Protein AF-A0A6P9EGM8-F1 (afdb_monomer_lite)

pLDDT: mean 86.38, std 10.15, range [41.16, 97.44]

Foldseek 3Di:
DDDQDDFPPDRPQLQQKDDEQAEIEGEPDGDPRRVVVCCVVPVVGHYYHYFDALNDRRVSVQWDDYNVDIDGDPSGDPPPPDPPPQQDAAPVRHRWDKDADCDPVRHRFIKTDHPQDVPPPPRGVDMDGPVVVVVVVVVVVVVVVVVVVVVVVVVVVVVVVVVVV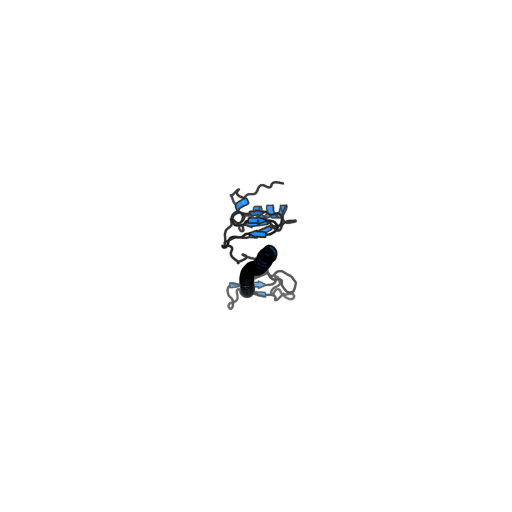VVVVVVVVVVVVVVVVVVVVVVVVVVVVVVVVVVVVVVVCVVVVVVD

InterPro domains:
  IPR002769 Translation initiation factor IF6 [PF01912] (4-79)
  IPR002769 Translation initiation factor IF6 [PTHR10784] (1-169)
  IPR002769 Translation initiation factor IF6 [SM00654] (3-169)
  IPR010666 Zinc finger, GRF-type [PF06839] (88-131)
  IPR010666 Zinc finger, GRF-type [PS51999] (90-133)

Sequence (212 aa):
MATRLQFENSCDMGVFSKLTNAYCLVAIGGFENFYSAFETELADTIPVVKTSIGSTRIIGRFCAGNKNGLLLPHTTIDQVDAFQMEAPTCWYGLKAILKTSQTNNNPRRKFYACSKYKMGESSCQFFIWIDILQLIEEKFITRENAVRHREDDLLLREYEVLRKEDKLIQRENDLNIQEEEVRRRVVENRCGRILLCLYWICSIVIVFGLFG

Secondary structure (DSSP, 8-state):
------BTTB--HHHHEEE-SS-EEEETT--HHHHHHHHHHHTTTS-EEEE-BTTBS-HHHH-EEETTEEE--TT--S--TT---PPPB-TTSPBPEEEEEEETTEEEEEEEE-TTTT-GGG----EEEHHHHHHHHHHHHHHHHHHHHHHHHHHHHHHHHHHHHHHHHHHHHHHHHHHHHHHHHHHHHHHHHHHHHHHHHHHHHHHHHH--

Structure (mmCIF, N/CA/C/O backbone):
data_AF-A0A6P9EGM8-F1
#
_entry.id   AF-A0A6P9EGM8-F1
#
loop_
_atom_site.group_PDB
_atom_site.id
_atom_site.type_symbol
_atom_site.label_atom_id
_atom_site.label_alt_id
_atom_site.label_comp_id
_atom_site.label_asym_id
_atom_site.label_entity_id
_atom_site.label_seq_id
_atom_site.pdbx_PDB_ins_code
_atom_site.Cartn_x
_atom_site.Cartn_y
_atom_site.Cartn_z
_atom_site.occupancy
_atom_site.B_iso_or_equiv
_atom_site.auth_seq_id
_atom_site.auth_comp_id
_atom_site.auth_asym_id
_atom_site.auth_atom_id
_atom_site.pdbx_PDB_model_num
ATOM 1 N N . MET A 1 1 ? -13.901 26.708 3.598 1.00 78.62 1 MET A N 1
ATOM 2 C CA . MET A 1 1 ? -13.824 27.259 4.969 1.00 78.62 1 MET A CA 1
ATOM 3 C C . MET A 1 1 ? -12.494 26.816 5.574 1.00 78.62 1 MET A C 1
ATOM 5 O O . MET A 1 1 ? -11.992 25.784 5.150 1.00 78.62 1 MET A O 1
ATOM 9 N N . ALA A 1 2 ? -11.882 27.589 6.473 1.00 83.69 2 ALA A N 1
ATOM 10 C CA . ALA A 1 2 ? -10.658 27.181 7.167 1.00 83.69 2 ALA A CA 1
ATOM 11 C C . ALA A 1 2 ? -10.969 26.976 8.655 1.00 83.69 2 ALA A C 1
ATOM 13 O O . ALA A 1 2 ? -11.238 27.945 9.365 1.00 83.69 2 ALA A O 1
ATOM 14 N N . THR A 1 3 ? -10.947 25.722 9.105 1.00 87.31 3 THR A N 1
ATOM 15 C CA . THR A 1 3 ? -11.275 25.336 10.484 1.00 87.31 3 THR A CA 1
ATOM 16 C C . THR A 1 3 ? -9.997 25.232 11.308 1.00 87.31 3 THR A C 1
ATOM 18 O O . THR A 1 3 ? -9.025 24.602 10.891 1.00 87.31 3 THR A O 1
ATOM 21 N N . ARG A 1 4 ? -9.968 25.881 12.477 1.00 89.44 4 ARG A N 1
ATOM 22 C CA . ARG A 1 4 ? -8.832 25.801 13.405 1.00 89.44 4 ARG A CA 1
ATOM 23 C C . ARG A 1 4 ? -9.002 24.591 14.307 1.00 89.44 4 ARG A C 1
ATOM 25 O O . ARG A 1 4 ? -10.054 24.435 14.916 1.00 89.44 4 ARG A O 1
ATOM 32 N N . LEU A 1 5 ? -7.958 23.776 14.408 1.00 88.81 5 LEU A N 1
ATOM 33 C CA . LEU A 1 5 ? -7.952 22.557 15.207 1.00 88.81 5 LEU A CA 1
ATOM 34 C C . LEU A 1 5 ? -6.662 22.465 16.021 1.00 88.81 5 LEU A C 1
ATOM 36 O O . LEU A 1 5 ? -5.626 22.982 15.601 1.00 88.81 5 LEU A O 1
ATOM 40 N N . GLN A 1 6 ? -6.731 21.768 17.157 1.00 89.06 6 GLN A N 1
ATOM 41 C CA . GLN A 1 6 ? -5.586 21.464 18.020 1.00 89.06 6 GLN A CA 1
ATOM 42 C C . GLN A 1 6 ? -5.521 19.955 18.302 1.00 89.06 6 GLN A C 1
ATOM 44 O O . GLN A 1 6 ? -6.550 19.328 18.558 1.00 89.06 6 GLN A O 1
ATOM 49 N N . PHE A 1 7 ? -4.331 19.356 18.174 1.00 88.25 7 PHE A N 1
ATOM 50 C CA . PHE A 1 7 ? -4.116 17.932 18.423 1.00 88.25 7 PHE A CA 1
ATOM 51 C C . PHE A 1 7 ? -3.422 17.836 19.764 1.00 88.25 7 PHE A C 1
ATOM 53 O O . PHE A 1 7 ? -2.270 18.249 19.898 1.00 88.25 7 PHE A O 1
ATOM 60 N N . GLU A 1 8 ? -4.152 17.354 20.765 1.00 87.25 8 GLU A N 1
ATOM 61 C CA . GLU A 1 8 ? -3.754 17.476 22.165 1.00 87.25 8 GLU A CA 1
ATOM 62 C C . GLU A 1 8 ? -3.454 18.943 22.516 1.00 87.25 8 GLU A C 1
ATOM 64 O O . GLU A 1 8 ? -4.375 19.751 22.595 1.00 87.25 8 GLU A O 1
ATOM 69 N N . ASN A 1 9 ? -2.176 19.298 22.676 1.00 87.75 9 ASN A N 1
ATOM 70 C CA . ASN A 1 9 ? -1.725 20.663 22.931 1.00 87.75 9 ASN A CA 1
ATOM 71 C C . ASN A 1 9 ? -0.852 21.235 21.793 1.00 87.75 9 ASN A C 1
ATOM 73 O O . ASN A 1 9 ? -0.206 22.265 21.963 1.00 87.75 9 ASN A O 1
ATOM 77 N N . SER A 1 10 ? -0.812 20.583 20.627 1.00 88.81 10 SER A N 1
ATOM 78 C CA . SER A 1 10 ? -0.012 21.008 19.474 1.00 88.81 10 SER A CA 1
ATOM 79 C C . SER A 1 10 ? -0.865 21.646 18.377 1.00 88.81 10 SER A C 1
ATOM 81 O O . SER A 1 10 ? -1.956 21.174 18.049 1.00 88.81 10 SER A O 1
ATOM 83 N N . CYS A 1 11 ? -0.326 22.711 17.780 1.00 90.56 11 CYS A N 1
ATOM 84 C CA . CYS A 1 11 ? -0.907 23.405 16.630 1.00 90.56 11 CYS A CA 1
ATOM 85 C C . CYS A 1 11 ? -0.423 22.837 15.279 1.00 90.56 11 CYS A C 1
ATOM 87 O O . CYS A 1 11 ? -0.917 23.248 14.229 1.00 90.56 11 CYS A O 1
ATOM 89 N N . ASP A 1 12 ? 0.524 21.893 15.279 1.00 92.31 12 ASP A N 1
ATOM 90 C CA . ASP A 1 12 ? 1.185 21.392 14.068 1.00 92.31 12 ASP A CA 1
ATOM 91 C C . ASP A 1 12 ? 0.386 20.273 13.384 1.00 92.31 12 ASP A C 1
ATOM 93 O O . ASP A 1 12 ? 0.796 19.114 13.309 1.00 92.31 12 ASP A O 1
ATOM 97 N N . MET A 1 13 ? -0.779 20.617 12.838 1.00 91.56 13 MET A N 1
ATOM 98 C CA . MET A 1 13 ? -1.718 19.619 12.313 1.00 91.56 13 MET A CA 1
ATOM 99 C C . MET A 1 13 ? -1.230 18.786 11.141 1.00 91.56 13 MET A C 1
ATOM 101 O O . MET A 1 13 ? -1.599 17.614 11.022 1.00 91.56 13 MET A O 1
ATOM 105 N N . GLY A 1 14 ? -0.360 19.355 10.310 1.00 91.38 14 GLY A N 1
ATOM 106 C CA . GLY A 1 14 ? 0.260 18.629 9.203 1.00 91.38 14 GLY A CA 1
ATOM 107 C C . GLY A 1 14 ? 1.178 17.490 9.656 1.00 91.38 14 GLY A C 1
ATOM 108 O O . GLY A 1 14 ? 1.586 16.676 8.834 1.00 91.38 14 GLY A O 1
ATOM 109 N N . VAL A 1 15 ? 1.511 17.410 10.949 1.00 92.88 15 VAL A N 1
ATOM 110 C CA . VAL A 1 15 ? 2.292 16.305 11.516 1.00 92.88 15 VAL A CA 1
ATOM 111 C C . VAL A 1 15 ? 1.403 15.098 11.813 1.00 92.88 15 VAL A C 1
ATOM 113 O O . VAL A 1 15 ? 1.812 13.964 11.574 1.00 92.88 15 VAL A O 1
ATOM 116 N N . PHE A 1 16 ? 0.182 15.334 12.291 1.00 93.19 16 PHE A N 1
ATOM 117 C CA . PHE A 1 16 ? -0.728 14.296 12.792 1.00 93.19 16 PHE A CA 1
ATOM 118 C C . PHE A 1 16 ? -1.818 13.901 11.794 1.00 93.19 16 PHE A C 1
ATOM 120 O O . PHE A 1 16 ? -2.561 12.953 12.033 1.00 93.19 16 PHE A O 1
ATOM 127 N N . SER A 1 17 ? -1.934 14.617 10.677 1.00 92.94 17 SER A N 1
ATOM 128 C CA . SER A 1 17 ? -2.943 14.349 9.656 1.00 92.94 17 SER A CA 1
ATOM 129 C C . SER A 1 17 ? -2.381 14.518 8.247 1.00 92.94 17 SER A C 1
ATOM 131 O O . SER A 1 17 ? -1.443 15.285 8.017 1.00 92.94 17 SER A O 1
ATOM 133 N N . LYS A 1 18 ? -2.960 13.788 7.292 1.00 94.12 18 LYS A N 1
ATOM 134 C CA . LYS A 1 18 ? -2.681 13.919 5.861 1.00 94.12 18 LYS A CA 1
ATOM 135 C C . LYS A 1 18 ? -3.997 14.030 5.112 1.00 94.12 18 LYS A C 1
ATOM 137 O O . LYS A 1 18 ? -4.778 13.087 5.103 1.00 94.12 18 LYS A O 1
ATOM 142 N N . LEU A 1 19 ? -4.239 15.165 4.471 1.00 93.88 19 LEU A N 1
ATOM 143 C CA . LEU A 1 19 ? -5.430 15.379 3.656 1.00 93.88 19 LEU A CA 1
ATOM 144 C C . LEU A 1 19 ? -5.062 15.319 2.172 1.00 93.88 19 LEU A C 1
ATOM 146 O O . LEU A 1 19 ? -4.116 15.977 1.738 1.00 93.88 19 LEU A O 1
ATOM 150 N N . THR 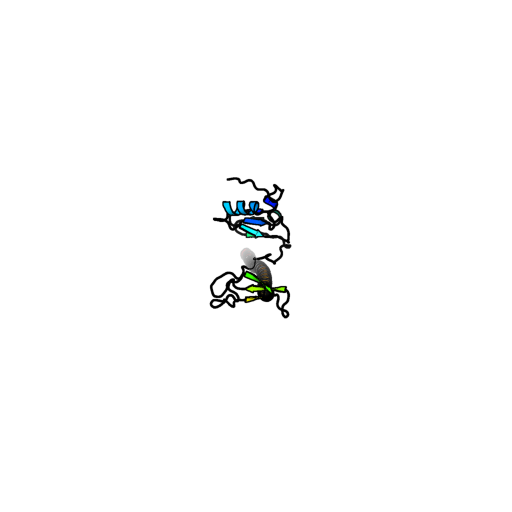A 1 20 ? -5.817 14.543 1.399 1.00 93.81 20 THR A N 1
ATOM 151 C CA . THR A 1 20 ? -5.743 14.506 -0.067 1.00 93.81 20 THR A CA 1
ATOM 152 C C . THR A 1 20 ? -7.142 14.682 -0.655 1.00 93.81 20 THR A C 1
ATOM 154 O O . THR A 1 20 ? -8.128 14.683 0.074 1.00 93.81 20 THR A O 1
ATOM 157 N N . ASN A 1 21 ? -7.250 14.787 -1.981 1.00 92.50 21 ASN A N 1
ATOM 158 C CA . ASN A 1 21 ? -8.549 14.933 -2.647 1.00 92.50 21 ASN A CA 1
ATOM 159 C C . ASN A 1 21 ? -9.422 13.663 -2.594 1.00 92.50 21 ASN A C 1
ATOM 161 O O . ASN A 1 21 ? -10.578 13.737 -2.992 1.00 92.50 21 ASN A O 1
ATOM 165 N N . ALA A 1 22 ? -8.872 12.509 -2.193 1.00 91.44 22 ALA A N 1
ATOM 166 C CA . ALA A 1 22 ? -9.583 11.224 -2.215 1.00 91.44 22 ALA A CA 1
ATOM 167 C C . ALA A 1 22 ? -9.618 10.500 -0.865 1.00 91.44 22 ALA A C 1
ATOM 169 O O . ALA A 1 22 ? -10.477 9.654 -0.667 1.00 91.44 22 ALA A O 1
ATOM 170 N N . TYR A 1 23 ? -8.700 10.795 0.055 1.00 92.44 23 TYR A N 1
ATOM 171 C CA . TYR A 1 23 ? -8.675 10.207 1.396 1.00 92.44 23 TYR A CA 1
ATOM 172 C C . TYR A 1 23 ? -8.022 11.159 2.400 1.00 92.44 23 TYR A C 1
ATOM 174 O O . TYR A 1 23 ? -7.166 11.981 2.047 1.00 92.44 23 TYR A O 1
ATOM 182 N N . CYS A 1 24 ? -8.397 11.012 3.667 1.00 92.81 24 CYS A N 1
ATOM 183 C CA . CYS A 1 24 ? -7.782 11.691 4.795 1.00 92.81 24 CYS A CA 1
ATOM 184 C C . CYS A 1 24 ? -7.231 10.655 5.777 1.00 92.81 24 CYS A C 1
ATOM 186 O O . CYS A 1 24 ? -7.933 9.722 6.153 1.00 92.81 24 CYS A O 1
ATOM 188 N N . LEU A 1 25 ? -5.979 10.815 6.199 1.00 92.25 25 LEU A N 1
ATOM 189 C CA . LEU A 1 25 ? -5.360 10.007 7.244 1.00 92.25 25 LEU A CA 1
ATOM 190 C C . LEU A 1 25 ? -5.247 10.834 8.514 1.00 92.25 25 LEU A C 1
ATOM 192 O O . LEU A 1 25 ? -4.805 11.986 8.471 1.00 92.25 25 LEU A O 1
ATOM 196 N N . VAL A 1 26 ? -5.590 10.228 9.642 1.00 92.06 26 VAL A N 1
ATOM 197 C CA . VAL A 1 26 ? -5.581 10.878 10.951 1.00 92.06 26 VAL A CA 1
ATOM 198 C C . VAL A 1 26 ? -4.879 9.978 11.963 1.00 92.06 26 VAL A C 1
ATOM 200 O O . VAL A 1 26 ? -5.124 8.773 12.004 1.00 92.06 26 VAL A O 1
ATOM 203 N N . ALA A 1 27 ? -3.988 10.550 12.774 1.00 91.00 27 ALA A N 1
ATOM 204 C CA . ALA A 1 27 ? -3.254 9.803 13.786 1.00 91.00 27 ALA A CA 1
ATOM 205 C C . ALA A 1 27 ? -4.197 9.175 14.822 1.00 91.00 27 ALA A C 1
ATOM 207 O O . ALA A 1 27 ? -5.171 9.796 15.258 1.00 91.00 27 ALA A O 1
ATOM 208 N N . ILE A 1 28 ? -3.880 7.958 15.262 1.00 86.69 28 ILE A N 1
ATOM 209 C CA . ILE A 1 28 ? -4.547 7.313 16.401 1.00 86.69 28 ILE A CA 1
ATOM 210 C C . ILE A 1 28 ? -4.105 7.981 17.716 1.00 86.69 28 ILE A C 1
ATOM 212 O O . ILE A 1 28 ? -2.942 8.352 17.884 1.00 86.69 28 ILE A O 1
ATOM 216 N N . GLY A 1 29 ? -5.038 8.110 18.665 1.00 80.50 29 GLY A N 1
ATOM 217 C CA . GLY A 1 29 ? -4.770 8.597 20.023 1.00 80.50 29 GLY A CA 1
ATOM 218 C C . GLY A 1 29 ? -5.026 10.089 20.246 1.00 80.50 29 GLY A C 1
ATOM 219 O O . GLY A 1 29 ? -4.562 10.624 21.246 1.00 80.50 29 GLY A O 1
ATOM 220 N N . GLY A 1 30 ? -5.735 10.763 19.337 1.00 79.25 30 GLY A N 1
ATOM 221 C CA . GLY A 1 30 ? -6.227 12.125 19.557 1.00 79.25 30 GLY A CA 1
ATOM 222 C C . GLY A 1 30 ? -7.483 12.169 20.433 1.00 79.25 30 GLY A C 1
ATOM 223 O O . GLY A 1 30 ? -8.149 11.157 20.648 1.00 79.25 30 GLY A O 1
ATOM 224 N N . PHE A 1 31 ? -7.837 13.364 20.911 1.00 80.25 31 PHE A N 1
ATOM 225 C CA . PHE A 1 31 ? -9.131 13.602 21.558 1.00 80.25 31 PHE A CA 1
ATOM 226 C C . PHE A 1 31 ? -10.284 13.545 20.546 1.00 80.25 31 PHE A C 1
ATOM 228 O O . PHE A 1 31 ? -10.104 13.829 19.365 1.00 80.25 31 PHE A O 1
ATOM 235 N N . GLU A 1 32 ? -11.495 13.244 21.013 1.00 83.56 32 GLU A N 1
ATOM 236 C CA . GLU A 1 32 ? -12.679 13.100 20.152 1.00 83.56 32 GLU A CA 1
ATOM 237 C C . GLU A 1 32 ? -13.014 14.379 19.369 1.00 83.56 32 GLU A C 1
ATOM 239 O O . GLU A 1 32 ? -13.354 14.308 18.191 1.00 83.56 32 GLU A O 1
ATOM 244 N N . ASN A 1 33 ? -12.771 15.550 19.971 1.00 84.88 33 ASN A N 1
ATOM 245 C CA . ASN A 1 33 ? -12.911 16.863 19.328 1.00 84.88 33 ASN A CA 1
ATOM 246 C C . ASN A 1 33 ? -12.064 17.021 18.057 1.00 84.88 33 ASN A C 1
ATOM 248 O O . ASN A 1 33 ? -12.402 17.803 17.173 1.00 84.88 33 ASN A O 1
ATOM 252 N N . PHE A 1 34 ? -10.931 16.321 17.985 1.00 87.50 34 PHE A N 1
ATOM 253 C CA . PHE A 1 34 ? -10.083 16.343 16.805 1.00 87.50 34 PHE A CA 1
ATOM 254 C C . PHE A 1 34 ? -10.740 15.557 15.673 1.00 87.50 34 PHE A C 1
ATOM 256 O O . PHE A 1 34 ? -10.887 16.087 14.578 1.00 87.50 34 PHE A O 1
ATOM 263 N N . TYR A 1 35 ? -11.193 14.331 15.945 1.00 88.56 35 TYR A N 1
ATOM 264 C CA . TYR A 1 35 ? -11.839 13.482 14.942 1.00 88.56 35 TYR A CA 1
ATOM 265 C C . TYR A 1 35 ? -13.167 14.060 14.455 1.00 88.56 35 TYR A C 1
ATOM 267 O O . TYR A 1 35 ? -13.409 14.064 13.249 1.00 88.56 35 TYR A O 1
ATOM 275 N N . SER A 1 36 ? -13.983 14.602 15.361 1.00 88.19 36 SER A N 1
ATOM 276 C CA . SER A 1 36 ? -15.296 15.151 15.017 1.00 88.19 36 SER A CA 1
ATOM 277 C C . SER A 1 36 ? -15.207 16.290 14.006 1.00 88.19 36 SER A C 1
ATOM 279 O O . SER A 1 36 ? -16.068 16.398 13.139 1.00 88.19 36 SER A O 1
ATOM 281 N N . ALA A 1 37 ? -14.149 17.100 14.040 1.00 89.69 37 ALA A N 1
ATOM 282 C CA . ALA A 1 37 ? -13.955 18.166 13.067 1.00 89.69 37 ALA A CA 1
ATOM 283 C C . ALA A 1 37 ? -13.635 17.659 11.652 1.00 89.69 37 ALA A C 1
ATOM 285 O O . ALA A 1 37 ? -14.112 18.242 10.681 1.00 89.69 37 ALA A O 1
ATOM 286 N N . PHE A 1 38 ? -12.857 16.577 11.518 1.00 90.00 38 PHE A N 1
ATOM 287 C CA . PHE A 1 38 ? -12.631 15.951 10.209 1.00 90.00 38 PHE A CA 1
ATOM 288 C C . PHE A 1 38 ? -13.887 15.234 9.733 1.00 90.00 38 PHE A C 1
ATOM 290 O O . PHE A 1 38 ? -14.255 15.368 8.575 1.00 90.00 38 PHE A O 1
ATOM 297 N N . GLU A 1 39 ? -14.564 14.504 10.616 1.00 88.12 39 GLU A N 1
ATOM 298 C CA . GLU A 1 39 ? -15.780 13.774 10.260 1.00 88.12 39 GLU A CA 1
ATOM 299 C C . GLU A 1 39 ? -16.910 14.736 9.851 1.00 88.12 39 GLU A C 1
ATOM 301 O O . GLU A 1 39 ? -17.566 14.499 8.847 1.00 88.12 39 GLU A O 1
ATOM 306 N N . THR A 1 40 ? -17.074 15.874 10.530 1.00 89.69 40 THR A N 1
ATOM 307 C CA . THR A 1 40 ? -18.116 16.866 10.191 1.00 89.69 40 THR A CA 1
ATOM 308 C C . THR A 1 40 ? -17.911 17.490 8.808 1.00 89.69 40 THR A C 1
ATOM 310 O O . THR A 1 40 ? -18.878 17.723 8.094 1.00 89.69 40 THR A O 1
ATOM 313 N N . GLU A 1 41 ? -16.665 17.773 8.421 1.00 88.19 41 GLU A N 1
ATOM 314 C CA . GLU A 1 41 ? -16.370 18.469 7.158 1.00 88.19 41 GLU A CA 1
ATOM 315 C C . GLU A 1 41 ? -16.129 17.511 5.982 1.00 88.19 41 GLU A C 1
ATOM 317 O O . GLU A 1 41 ? -16.346 17.881 4.829 1.00 88.19 41 GLU A O 1
ATOM 322 N N . LEU A 1 42 ? -15.627 16.300 6.246 1.00 88.38 42 LEU A N 1
ATOM 323 C CA . LEU A 1 42 ? -15.111 15.404 5.207 1.00 88.38 42 LEU A CA 1
ATOM 324 C C . LEU A 1 42 ? -15.886 14.095 5.072 1.00 88.38 42 LEU A C 1
ATOM 326 O O . LEU A 1 42 ? -15.814 13.514 3.991 1.00 88.38 42 LEU A O 1
ATOM 330 N N . ALA A 1 43 ? -16.615 13.622 6.093 1.00 81.62 43 ALA A N 1
ATOM 331 C CA . ALA A 1 43 ? -17.154 12.253 6.094 1.00 81.62 43 ALA A CA 1
ATOM 332 C C . ALA A 1 43 ? -18.081 11.942 4.909 1.00 81.62 43 ALA A C 1
ATOM 334 O O . ALA A 1 43 ? -18.099 10.803 4.446 1.00 81.62 43 ALA A O 1
ATOM 335 N N . ASP A 1 44 ? -18.794 12.939 4.382 1.00 84.38 44 ASP A N 1
ATOM 336 C CA . ASP A 1 44 ? -19.721 12.749 3.262 1.00 84.38 44 ASP A CA 1
ATOM 337 C C . ASP A 1 44 ? -19.011 12.511 1.917 1.00 84.38 44 ASP A C 1
ATOM 339 O O . ASP A 1 44 ? -19.582 11.900 1.016 1.00 84.38 44 ASP A O 1
ATOM 343 N N . THR A 1 45 ? -17.777 13.008 1.745 1.00 88.69 45 THR A N 1
ATOM 344 C CA . THR A 1 45 ? -17.073 13.002 0.443 1.00 88.69 45 THR A CA 1
ATOM 345 C C . THR A 1 45 ? -15.737 12.261 0.472 1.00 88.69 45 THR A C 1
ATOM 347 O O . THR A 1 45 ? -15.367 11.621 -0.511 1.00 88.69 45 THR A O 1
ATOM 350 N N . ILE A 1 46 ? -14.984 12.361 1.568 1.00 90.38 46 ILE A N 1
ATOM 351 C CA . ILE A 1 46 ? -13.614 11.860 1.685 1.00 90.38 46 ILE A CA 1
ATOM 352 C C . ILE A 1 46 ? -13.524 10.928 2.904 1.00 90.38 46 ILE A C 1
ATOM 354 O O . ILE A 1 46 ? -13.744 11.376 4.030 1.00 90.38 46 ILE A O 1
ATOM 358 N N . PRO A 1 47 ? -13.143 9.648 2.731 1.00 89.88 47 PRO A N 1
ATOM 359 C CA . PRO A 1 47 ? -12.978 8.725 3.846 1.00 89.88 47 PRO A CA 1
ATOM 360 C C . PRO A 1 47 ? -11.867 9.193 4.792 1.00 89.88 47 PRO A C 1
ATOM 362 O O . PRO A 1 47 ? -10.739 9.473 4.369 1.00 89.88 47 PRO A O 1
ATOM 365 N N . VAL A 1 48 ? -12.190 9.239 6.086 1.00 88.62 48 VAL A N 1
ATOM 366 C CA . VAL A 1 48 ? -11.267 9.586 7.173 1.00 88.62 48 VAL A CA 1
ATOM 367 C C . VAL A 1 48 ? -10.785 8.299 7.844 1.00 88.62 48 VAL A C 1
ATOM 369 O O . VAL A 1 48 ? -11.545 7.618 8.529 1.00 88.62 48 VAL A O 1
ATOM 372 N N . VAL A 1 49 ? -9.513 7.953 7.651 1.00 88.38 49 VAL A N 1
ATOM 373 C CA . VAL A 1 49 ? -8.897 6.720 8.159 1.00 88.38 49 VAL A CA 1
ATOM 374 C C . VAL A 1 49 ? -8.027 7.034 9.371 1.00 88.38 49 VAL A C 1
ATOM 376 O O . VAL A 1 49 ? -7.068 7.804 9.286 1.00 88.38 49 VAL A O 1
ATOM 379 N N . LYS A 1 50 ? -8.341 6.405 10.505 1.00 89.25 50 LYS A N 1
ATOM 380 C CA . LYS A 1 50 ? -7.565 6.511 11.747 1.00 89.25 50 LYS A CA 1
ATOM 381 C C . LYS A 1 50 ? -6.455 5.463 11.708 1.00 89.25 50 LYS A C 1
ATOM 383 O O . LYS A 1 50 ? -6.748 4.274 11.678 1.00 89.25 50 LYS A O 1
ATOM 388 N N . THR A 1 51 ? -5.193 5.885 11.659 1.00 86.69 51 THR A N 1
ATOM 389 C CA . THR A 1 51 ? -4.056 4.963 11.499 1.00 86.69 51 THR A CA 1
ATOM 390 C C . THR A 1 51 ? -2.800 5.430 12.242 1.00 86.69 51 THR A C 1
ATOM 392 O O . THR A 1 51 ? -2.671 6.598 12.620 1.00 86.69 51 THR A O 1
ATOM 395 N N . SER A 1 52 ? -1.873 4.502 12.473 1.00 87.44 52 SER A N 1
ATOM 396 C CA . SER A 1 52 ? -0.518 4.772 12.952 1.00 87.44 52 SER A CA 1
ATOM 397 C C . SER A 1 52 ? 0.477 4.205 11.937 1.00 87.44 52 SER A C 1
ATOM 399 O O . SER A 1 52 ? 0.226 3.170 11.327 1.00 87.44 52 SER A O 1
ATOM 401 N N . ILE A 1 53 ? 1.597 4.895 11.716 1.00 88.31 53 ILE A N 1
ATOM 402 C CA . ILE A 1 53 ? 2.644 4.441 10.789 1.00 88.31 53 ILE A CA 1
ATOM 403 C C . ILE A 1 53 ? 3.900 4.176 11.616 1.00 88.31 53 ILE A C 1
ATOM 405 O O . ILE A 1 53 ? 4.396 5.080 12.292 1.00 88.31 53 ILE A O 1
ATOM 409 N N . GLY A 1 54 ? 4.389 2.932 11.604 1.00 83.25 54 GLY A N 1
ATOM 410 C CA . GLY A 1 54 ? 5.540 2.511 12.414 1.00 83.25 54 GLY A CA 1
ATOM 411 C C . GLY A 1 54 ? 5.315 2.678 13.921 1.00 83.25 54 GLY A C 1
ATOM 412 O O . GLY A 1 54 ? 6.219 3.123 14.621 1.00 83.25 54 GLY A O 1
ATOM 413 N N . SER A 1 55 ? 4.087 2.432 14.401 1.00 82.44 55 SER A N 1
ATOM 414 C CA . SER A 1 55 ? 3.654 2.692 15.787 1.00 82.44 55 SER A CA 1
ATOM 415 C C . SER A 1 55 ? 3.866 4.140 16.257 1.00 82.44 55 SER A C 1
ATOM 417 O O . SER A 1 55 ? 3.984 4.412 17.453 1.00 82.44 55 SER A O 1
ATOM 419 N N . THR A 1 56 ? 3.908 5.100 15.326 1.00 85.31 56 THR A N 1
ATOM 420 C CA . THR A 1 56 ? 4.030 6.527 15.640 1.00 85.31 56 THR A CA 1
ATOM 421 C C . THR A 1 56 ? 2.770 7.305 15.276 1.00 85.31 56 THR A C 1
ATOM 423 O O . THR A 1 56 ? 1.988 6.923 14.404 1.00 85.31 56 THR A O 1
ATOM 426 N N . ARG A 1 57 ? 2.596 8.452 15.940 1.00 88.50 57 ARG A N 1
ATOM 427 C CA . ARG A 1 57 ? 1.465 9.372 15.731 1.00 88.50 57 ARG A CA 1
ATOM 428 C C . ARG A 1 57 ? 1.746 10.454 14.682 1.00 88.50 57 ARG A C 1
ATOM 430 O O . ARG A 1 57 ? 0.860 11.222 14.338 1.00 88.50 57 ARG A O 1
ATOM 437 N N . ILE A 1 58 ? 2.964 10.526 14.150 1.00 90.69 58 ILE A N 1
ATOM 438 C CA . ILE A 1 58 ? 3.404 11.606 13.249 1.00 90.69 58 ILE A CA 1
ATOM 439 C C . ILE A 1 58 ? 3.212 11.238 11.766 1.00 90.69 58 ILE A C 1
ATOM 441 O O . ILE A 1 58 ? 4.099 11.405 10.924 1.00 90.69 58 ILE A O 1
ATOM 445 N N . ILE A 1 59 ? 2.027 10.714 11.447 1.00 91.69 59 ILE A N 1
ATOM 446 C CA . ILE A 1 59 ? 1.703 10.134 10.139 1.00 91.69 59 ILE A CA 1
ATOM 447 C C . ILE A 1 59 ? 1.863 11.124 8.978 1.00 91.69 59 ILE A C 1
ATOM 449 O O . ILE A 1 59 ? 2.334 10.742 7.910 1.00 91.69 59 ILE A O 1
ATOM 453 N N . GLY A 1 60 ? 1.546 12.405 9.182 1.00 91.88 60 GLY A N 1
ATOM 454 C CA . GLY A 1 60 ? 1.546 13.417 8.127 1.00 91.88 60 GLY A CA 1
ATOM 455 C C . GLY A 1 60 ? 2.947 13.725 7.595 1.00 91.88 60 GLY A C 1
ATOM 456 O O . GLY A 1 60 ? 3.092 14.120 6.432 1.00 91.88 60 GLY A O 1
ATOM 457 N N . ARG A 1 61 ? 3.979 13.468 8.417 1.00 91.44 61 ARG A N 1
ATOM 458 C CA . ARG A 1 61 ? 5.393 13.573 8.022 1.00 91.44 61 ARG A CA 1
ATOM 459 C C . ARG A 1 61 ? 5.956 12.289 7.427 1.00 91.44 61 ARG A C 1
ATOM 461 O O . ARG A 1 61 ? 6.839 12.377 6.582 1.00 91.44 61 ARG A O 1
ATOM 468 N N . PHE A 1 62 ? 5.480 11.126 7.867 1.00 90.88 62 PHE A N 1
ATOM 469 C CA . PHE A 1 62 ? 5.983 9.839 7.383 1.00 90.88 62 PHE A CA 1
ATOM 470 C C . PHE A 1 62 ? 5.455 9.462 6.003 1.00 90.88 62 PHE A C 1
ATOM 472 O O . PHE A 1 62 ? 6.157 8.776 5.266 1.00 90.88 62 PHE A O 1
ATOM 479 N N . CYS A 1 63 ? 4.247 9.902 5.645 1.00 90.38 63 CYS A N 1
ATOM 480 C CA . CYS A 1 63 ? 3.641 9.561 4.364 1.00 90.38 63 CYS A CA 1
ATOM 481 C C . CYS A 1 63 ? 3.539 10.757 3.412 1.00 90.38 63 CYS A C 1
ATOM 483 O O . CYS A 1 63 ? 3.362 11.917 3.806 1.00 90.38 63 CYS A O 1
ATOM 485 N N . ALA A 1 64 ? 3.600 10.461 2.119 1.00 93.81 64 ALA A N 1
ATOM 486 C CA . ALA A 1 64 ? 3.323 11.405 1.046 1.00 93.81 64 ALA A CA 1
ATOM 487 C C . ALA A 1 64 ? 2.345 10.752 0.075 1.00 93.81 64 ALA A C 1
ATOM 489 O O . ALA A 1 64 ? 2.560 9.626 -0.348 1.00 93.81 64 ALA A O 1
ATOM 490 N N . GLY A 1 65 ? 1.259 11.434 -0.270 1.00 93.50 65 GLY A N 1
ATOM 491 C CA . GLY A 1 65 ? 0.206 10.826 -1.068 1.00 93.50 65 GLY A CA 1
ATOM 492 C C . GLY A 1 65 ? -0.632 11.857 -1.798 1.00 93.50 65 GLY A C 1
ATOM 493 O O . GLY A 1 65 ? -0.665 13.033 -1.433 1.00 93.50 65 GLY A O 1
ATOM 494 N N . ASN A 1 66 ? -1.284 11.397 -2.853 1.00 94.75 66 ASN A N 1
ATOM 495 C CA . ASN A 1 66 ? -2.265 12.134 -3.633 1.00 94.75 66 ASN A CA 1
ATOM 496 C C . ASN A 1 66 ? -3.480 11.228 -3.894 1.00 94.75 66 ASN A C 1
ATOM 498 O O . ASN A 1 66 ? -3.541 10.101 -3.410 1.00 94.75 66 ASN A O 1
ATOM 502 N N . LYS A 1 67 ? -4.434 11.695 -4.705 1.00 91.75 67 LYS A N 1
ATOM 503 C CA . LYS A 1 67 ? -5.643 10.925 -5.041 1.00 91.75 67 LYS A CA 1
ATOM 504 C C . LYS A 1 67 ? -5.396 9.573 -5.733 1.00 91.75 67 LYS A C 1
ATOM 506 O O . LYS A 1 67 ? -6.296 8.747 -5.745 1.00 91.75 67 LYS A O 1
ATOM 511 N N . ASN A 1 68 ? -4.218 9.367 -6.323 1.00 91.62 68 ASN A N 1
ATOM 512 C CA . ASN A 1 68 ? -3.881 8.169 -7.094 1.00 91.62 68 ASN A CA 1
ATOM 513 C C . ASN A 1 68 ? -3.037 7.166 -6.293 1.00 91.62 68 ASN A C 1
ATOM 515 O O . ASN A 1 68 ? -2.873 6.035 -6.735 1.00 91.62 68 ASN A O 1
ATOM 519 N N . GLY A 1 69 ? -2.461 7.564 -5.156 1.00 89.69 69 GLY A N 1
ATOM 520 C CA . GLY A 1 69 ? -1.595 6.678 -4.386 1.00 89.69 69 GLY A CA 1
ATOM 521 C C . GLY A 1 69 ? -1.013 7.317 -3.133 1.00 89.69 69 GLY A C 1
ATOM 522 O O . GLY A 1 69 ? -1.015 8.541 -2.976 1.00 89.69 69 GLY A O 1
ATOM 523 N N . LEU A 1 70 ? -0.510 6.464 -2.243 1.00 93.31 70 LEU A N 1
ATOM 524 C CA . LEU A 1 70 ? 0.083 6.815 -0.958 1.00 93.31 70 LEU A CA 1
ATOM 525 C C . LEU A 1 70 ? 1.435 6.112 -0.820 1.00 93.31 70 LEU A C 1
ATOM 527 O O . LEU A 1 70 ? 1.522 4.898 -0.969 1.00 93.31 70 LEU A O 1
ATOM 531 N N . LEU A 1 71 ? 2.478 6.876 -0.521 1.00 93.12 71 LEU A N 1
ATOM 532 C CA . LEU A 1 71 ? 3.812 6.377 -0.219 1.00 93.12 71 LEU A CA 1
ATOM 533 C C . LEU A 1 71 ? 3.993 6.287 1.291 1.00 93.12 71 LEU A C 1
ATOM 535 O O . LEU A 1 71 ? 3.715 7.244 2.024 1.00 93.12 71 LEU A O 1
ATOM 539 N N . LEU A 1 72 ? 4.493 5.137 1.723 1.00 92.06 72 LEU A N 1
ATOM 540 C CA . LEU A 1 72 ? 4.721 4.783 3.114 1.00 92.06 72 LEU A CA 1
ATOM 541 C C . LEU A 1 72 ? 6.204 4.442 3.324 1.00 92.06 72 LEU A C 1
ATOM 543 O O . LEU A 1 72 ? 6.864 3.970 2.394 1.00 92.06 72 LEU A O 1
ATOM 547 N N . PRO A 1 73 ? 6.760 4.682 4.523 1.00 90.94 73 PRO A N 1
ATOM 548 C CA . PRO A 1 73 ? 8.115 4.257 4.844 1.00 90.94 73 PRO A CA 1
ATOM 549 C C . PRO A 1 73 ? 8.185 2.729 4.983 1.00 90.94 73 PRO A C 1
ATOM 551 O O . PRO A 1 73 ? 7.207 2.087 5.360 1.00 90.94 73 PRO A O 1
ATOM 554 N N . HIS A 1 74 ? 9.372 2.152 4.779 1.00 84.12 74 HIS A N 1
ATOM 555 C CA . HIS A 1 74 ? 9.619 0.713 4.975 1.00 84.12 74 HIS A CA 1
ATOM 556 C C . HIS A 1 74 ? 9.400 0.238 6.425 1.00 84.12 74 HIS A C 1
ATOM 558 O O . HIS A 1 74 ? 9.282 -0.952 6.674 1.00 84.12 74 HIS A O 1
ATOM 564 N N . THR A 1 75 ? 9.365 1.164 7.387 1.00 83.56 75 THR A N 1
ATOM 565 C CA . THR A 1 75 ? 9.075 0.892 8.802 1.00 83.56 75 THR A CA 1
ATOM 566 C C . THR A 1 75 ? 7.580 0.740 9.084 1.00 83.56 75 THR A C 1
ATOM 568 O O . THR A 1 75 ? 7.190 0.599 10.242 1.00 83.56 75 THR A O 1
ATOM 571 N N . THR A 1 76 ? 6.727 0.868 8.065 1.00 85.06 76 THR A N 1
ATOM 572 C CA . THR A 1 76 ? 5.289 0.640 8.219 1.00 85.06 76 THR A CA 1
ATOM 573 C C . THR A 1 76 ? 5.066 -0.827 8.534 1.00 85.06 76 THR A C 1
ATOM 575 O O . THR A 1 76 ? 5.636 -1.699 7.888 1.00 85.06 76 THR A O 1
ATOM 578 N N . ILE A 1 77 ? 4.275 -1.083 9.567 1.00 79.62 77 ILE A N 1
ATOM 579 C CA . ILE A 1 77 ? 3.999 -2.433 10.034 1.00 79.62 77 ILE A CA 1
ATOM 580 C C . ILE A 1 77 ? 2.782 -2.926 9.255 1.00 79.62 77 ILE A C 1
ATOM 582 O O . ILE A 1 77 ? 1.793 -2.203 9.149 1.00 79.62 77 ILE A O 1
ATOM 586 N N . ASP A 1 78 ? 2.831 -4.159 8.757 1.00 69.56 78 ASP A N 1
ATOM 587 C CA . ASP A 1 78 ? 1.701 -4.803 8.065 1.00 69.56 78 ASP A CA 1
ATOM 588 C C . ASP A 1 78 ? 0.525 -5.121 9.004 1.00 69.56 78 ASP A C 1
ATOM 590 O O . ASP A 1 78 ? -0.541 -5.567 8.577 1.00 69.56 78 ASP A O 1
ATOM 594 N N . GLN A 1 79 ? 0.709 -4.885 10.305 1.00 59.12 79 GLN A N 1
ATOM 595 C CA . GLN A 1 79 ? -0.370 -4.882 11.273 1.00 59.12 79 GLN A CA 1
ATOM 596 C C . GLN A 1 79 ? -1.208 -3.629 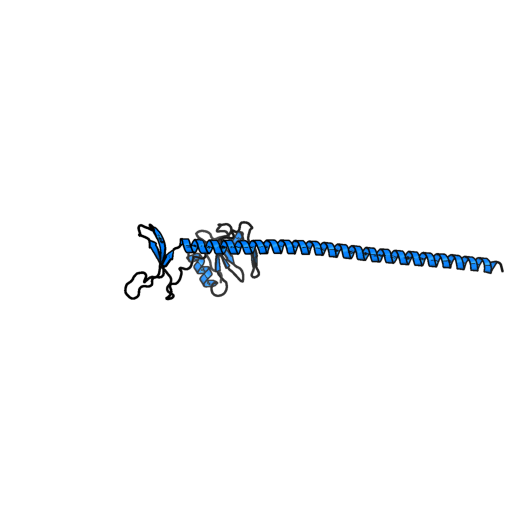11.048 1.00 59.12 79 GLN A C 1
ATOM 598 O O . GLN A 1 79 ? -0.879 -2.533 11.499 1.00 59.12 79 GLN A O 1
ATOM 603 N N . VAL A 1 80 ? -2.324 -3.812 10.348 1.00 50.62 80 VAL A N 1
ATOM 604 C CA . VAL A 1 80 ? -3.460 -2.900 10.428 1.00 50.62 80 VAL A CA 1
ATOM 605 C C . VAL A 1 80 ? -3.944 -2.963 11.876 1.00 50.62 80 VAL A C 1
ATOM 607 O O . VAL A 1 80 ? -4.744 -3.825 12.234 1.00 50.62 80 VAL A O 1
ATOM 610 N N . ASP A 1 81 ? -3.372 -2.117 12.733 1.00 45.78 81 ASP A N 1
ATOM 611 C CA . ASP A 1 81 ? -3.762 -1.998 14.131 1.00 45.78 81 ASP A CA 1
ATOM 612 C C . ASP A 1 81 ? -5.279 -1.782 14.206 1.00 45.78 81 ASP A C 1
ATOM 614 O O . ASP A 1 81 ? -5.800 -0.727 13.848 1.00 45.78 81 ASP A O 1
ATOM 618 N N . ALA A 1 82 ? -5.959 -2.828 14.673 1.00 42.59 82 ALA A N 1
ATOM 619 C CA . ALA A 1 82 ? -7.352 -2.876 15.076 1.00 42.59 82 ALA A CA 1
ATOM 620 C C . ALA A 1 82 ? -8.362 -2.320 14.054 1.00 42.59 82 ALA A C 1
ATOM 622 O O . ALA A 1 82 ? -8.933 -1.241 14.232 1.00 42.59 82 ALA A O 1
ATOM 623 N N . PHE A 1 83 ? -8.814 -3.189 13.142 1.00 41.16 83 PHE A N 1
ATOM 624 C CA . PHE A 1 83 ? -10.269 -3.346 13.093 1.00 41.16 83 PHE A CA 1
ATOM 625 C C . PHE A 1 83 ? -10.687 -3.644 14.537 1.00 41.16 83 PHE A C 1
ATOM 627 O O . PHE A 1 83 ? -10.336 -4.687 15.089 1.00 41.16 83 PHE A O 1
ATOM 634 N N . GLN A 1 84 ? -11.343 -2.695 15.211 1.00 47.03 84 GLN A N 1
ATOM 635 C CA . GLN A 1 84 ? -12.092 -3.034 16.413 1.00 47.03 84 GLN A CA 1
ATOM 636 C C . GLN A 1 84 ? -12.984 -4.190 15.988 1.00 47.03 84 GLN A C 1
ATOM 638 O O . GLN A 1 84 ? -13.876 -3.967 15.174 1.00 47.03 84 GLN A O 1
ATOM 643 N N . MET A 1 85 ? -12.684 -5.413 16.441 1.00 52.41 85 MET A N 1
ATOM 644 C CA . MET A 1 85 ? -13.492 -6.579 16.112 1.00 52.41 85 MET A CA 1
ATOM 645 C C . MET A 1 85 ? -14.934 -6.215 16.430 1.00 52.41 85 MET A C 1
ATOM 647 O O . MET A 1 85 ? -15.304 -6.101 17.605 1.00 52.41 85 MET A O 1
ATOM 651 N N . GLU A 1 86 ? -15.728 -5.955 15.394 1.00 61.56 86 GLU A N 1
ATOM 652 C CA . GLU A 1 86 ? -17.116 -5.616 15.605 1.00 61.56 86 GLU A CA 1
ATOM 653 C C . GLU A 1 86 ? -17.748 -6.821 16.286 1.00 61.56 86 GLU A C 1
ATOM 655 O O . GLU A 1 86 ? -17.594 -7.962 15.844 1.00 61.56 86 GLU A O 1
ATOM 660 N N . ALA A 1 87 ? -18.386 -6.578 17.430 1.00 73.81 87 ALA A N 1
ATOM 661 C CA . ALA A 1 87 ? -18.903 -7.665 18.234 1.00 73.81 87 ALA A CA 1
ATOM 662 C C . ALA A 1 87 ? -19.847 -8.538 17.382 1.00 73.81 87 ALA A C 1
ATOM 664 O O . ALA A 1 87 ? -20.757 -7.997 16.741 1.00 73.81 87 ALA A O 1
ATOM 665 N N . PRO A 1 88 ? -19.651 -9.869 17.366 1.00 83.25 88 PRO A N 1
ATOM 666 C CA . PRO A 1 88 ? -20.353 -10.753 16.447 1.00 83.25 88 PRO A CA 1
ATOM 667 C C . PRO A 1 88 ? -21.860 -10.710 16.697 1.00 83.25 88 PRO A C 1
ATOM 669 O O . PRO A 1 88 ? -22.314 -10.551 17.831 1.00 83.25 88 PRO A O 1
ATOM 672 N N . THR A 1 89 ? -22.659 -10.858 15.647 1.00 86.19 89 THR A N 1
ATOM 673 C CA . THR A 1 89 ? -24.119 -10.879 15.757 1.00 86.19 89 THR A CA 1
ATOM 674 C C . THR A 1 89 ? -24.620 -12.276 16.112 1.00 86.19 89 THR A C 1
ATOM 676 O O . THR A 1 89 ? -24.099 -13.292 15.652 1.00 86.19 89 THR A O 1
ATOM 679 N N . CYS A 1 90 ? -25.641 -12.350 16.966 1.00 85.94 90 CYS A N 1
ATOM 680 C CA . CYS A 1 90 ? -26.327 -13.609 17.230 1.00 85.94 90 CYS A CA 1
ATOM 681 C C . CYS A 1 90 ? -27.261 -13.983 16.065 1.00 85.94 90 CYS A C 1
ATOM 683 O O . CYS A 1 90 ? -27.503 -13.184 15.163 1.00 85.94 90 CYS A O 1
ATOM 685 N N . TRP A 1 91 ? -27.879 -15.166 16.123 1.00 80.06 91 TRP A N 1
ATOM 686 C CA . TRP A 1 91 ? -28.822 -15.649 15.099 1.00 80.06 91 TRP A CA 1
ATOM 687 C C . TRP A 1 91 ? -30.064 -14.766 14.888 1.00 80.06 91 TRP A C 1
ATOM 689 O O . TRP A 1 91 ? -30.750 -14.905 13.884 1.00 80.06 91 TRP A O 1
ATOM 699 N N . TYR A 1 92 ? -30.340 -13.847 15.816 1.00 82.38 92 TYR A N 1
ATOM 700 C CA . TYR A 1 92 ? -31.422 -12.862 15.722 1.00 82.38 92 TYR A CA 1
ATOM 701 C C . TYR A 1 92 ? -30.944 -11.485 15.224 1.00 82.38 92 TYR A C 1
ATOM 703 O O . TYR A 1 92 ? -31.693 -10.517 15.304 1.00 82.38 92 TYR A O 1
ATOM 711 N N . GLY A 1 93 ? -29.686 -11.361 14.783 1.00 81.88 93 GLY A N 1
ATOM 712 C CA . GLY A 1 93 ? -29.101 -10.108 14.292 1.00 81.88 93 GLY A CA 1
ATOM 713 C C . GLY A 1 93 ? -28.687 -9.108 15.380 1.00 81.88 93 GLY A C 1
ATOM 714 O O . GLY A 1 93 ? -28.238 -8.010 15.064 1.00 81.88 93 GLY A O 1
ATOM 715 N N . LEU A 1 94 ? -28.797 -9.459 16.666 1.00 84.44 94 LEU A N 1
ATOM 716 C CA . LEU A 1 94 ? -28.380 -8.589 17.773 1.00 84.44 94 LEU A CA 1
ATOM 717 C C . LEU A 1 94 ? -26.866 -8.692 17.996 1.00 84.44 94 LEU A C 1
ATOM 719 O O . LEU A 1 94 ? -26.339 -9.803 18.090 1.00 84.44 94 LEU A O 1
ATOM 723 N N . LYS A 1 95 ? -26.175 -7.553 18.154 1.00 85.75 95 LYS A N 1
ATOM 724 C CA . LYS A 1 95 ? -24.745 -7.528 18.514 1.00 85.75 95 LYS A CA 1
ATOM 725 C C . LYS A 1 95 ? -24.521 -8.219 19.863 1.00 85.75 95 LYS A C 1
ATOM 727 O O . LYS A 1 95 ? -25.230 -7.958 20.839 1.00 85.75 95 LYS A O 1
ATOM 732 N N . ALA A 1 96 ? -23.552 -9.126 19.913 1.00 87.50 96 ALA A N 1
ATOM 733 C CA . ALA A 1 96 ? -23.200 -9.836 21.130 1.00 87.50 96 ALA A CA 1
ATOM 734 C C . ALA A 1 96 ? -22.445 -8.926 22.105 1.00 87.50 96 ALA A C 1
ATOM 736 O O . ALA A 1 96 ? -21.694 -8.036 21.722 1.00 87.50 96 ALA A O 1
ATOM 737 N N . ILE A 1 97 ? -22.646 -9.167 23.394 1.00 85.56 97 ILE A N 1
ATOM 738 C CA . ILE A 1 97 ? -22.056 -8.399 24.486 1.00 85.56 97 ILE A CA 1
ATOM 739 C C . ILE A 1 97 ? -20.871 -9.181 25.043 1.00 85.56 97 ILE A C 1
ATOM 741 O O . ILE A 1 97 ? -20.937 -10.404 25.197 1.00 85.56 97 ILE A O 1
ATOM 745 N N . LEU A 1 98 ? -19.801 -8.466 25.377 1.00 88.19 98 LEU A N 1
ATOM 746 C CA . LEU A 1 98 ? -18.632 -9.019 26.044 1.00 88.19 98 LEU A CA 1
ATOM 747 C C . LEU A 1 98 ? -18.960 -9.403 27.498 1.00 88.19 98 LEU A C 1
ATOM 749 O O . LEU A 1 98 ? -19.394 -8.569 28.291 1.00 88.19 98 LEU A O 1
ATOM 753 N N . LYS A 1 99 ? -18.726 -10.665 27.861 1.00 87.75 99 LYS A N 1
ATOM 754 C CA . LYS A 1 99 ? -18.906 -11.211 29.212 1.00 87.75 99 LYS A CA 1
ATOM 755 C C . LYS A 1 99 ? -17.658 -11.970 29.664 1.00 87.75 99 LYS A C 1
ATOM 757 O O . LYS A 1 99 ? -16.861 -12.443 28.857 1.00 87.75 99 LYS A O 1
ATOM 762 N N . THR A 1 100 ? -17.511 -12.114 30.978 1.00 88.75 100 THR A N 1
ATOM 763 C CA . THR A 1 100 ? -16.407 -12.849 31.609 1.00 88.75 100 THR A CA 1
ATOM 764 C C . THR A 1 100 ? -16.957 -14.072 32.329 1.00 88.75 100 THR A C 1
ATOM 766 O O . THR A 1 100 ? -17.904 -13.972 33.107 1.00 88.75 100 THR A O 1
ATOM 769 N N . SER A 1 101 ? -16.373 -15.240 32.071 1.00 89.25 101 SER A N 1
ATOM 770 C CA . SER A 1 101 ? -16.776 -16.494 32.700 1.00 89.25 101 SER A CA 1
ATOM 771 C C . SER A 1 101 ? -16.340 -16.537 34.162 1.00 89.25 101 SER A C 1
ATOM 773 O O . SER A 1 101 ? -15.190 -16.259 34.497 1.00 89.25 101 SER A O 1
ATOM 775 N N . GLN A 1 102 ? -17.271 -16.930 35.029 1.00 87.31 102 GLN A N 1
ATOM 776 C CA . GLN A 1 102 ? -17.037 -17.198 36.451 1.00 87.31 102 GLN A CA 1
ATOM 777 C C . GLN A 1 102 ? -17.088 -18.701 36.769 1.00 87.31 102 GLN A C 1
ATOM 779 O O . GLN A 1 102 ? -17.236 -19.095 37.918 1.00 87.31 102 GLN A O 1
ATOM 784 N N . THR A 1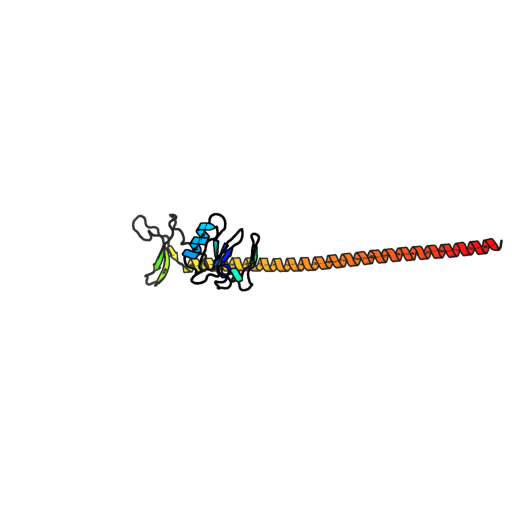 103 ? -17.015 -19.560 35.749 1.00 85.00 103 THR A N 1
ATOM 785 C CA . THR A 1 103 ? -17.081 -21.014 35.945 1.00 85.00 103 THR A CA 1
ATOM 786 C C . THR A 1 103 ? -15.744 -21.570 36.427 1.00 85.00 103 THR A C 1
ATOM 788 O O . THR A 1 103 ? -14.692 -21.092 36.003 1.00 85.00 103 THR A O 1
ATOM 791 N N . ASN A 1 104 ? -15.780 -22.627 37.246 1.00 84.69 104 ASN A N 1
ATOM 792 C CA . ASN A 1 104 ? -14.569 -23.294 37.747 1.00 84.69 104 ASN A CA 1
ATOM 793 C C . ASN A 1 104 ? -13.684 -23.846 36.616 1.00 84.69 104 ASN A C 1
ATOM 795 O O . ASN A 1 104 ? -12.465 -23.848 36.739 1.00 84.69 104 ASN A O 1
ATOM 799 N N . ASN A 1 105 ? -14.288 -24.263 35.497 1.00 85.06 105 ASN A N 1
ATOM 800 C CA . ASN A 1 105 ? -13.563 -24.830 34.355 1.00 85.06 105 ASN A CA 1
ATOM 801 C C . ASN A 1 105 ? -12.935 -23.762 33.447 1.00 85.06 105 ASN A C 1
ATOM 803 O O . ASN A 1 105 ? -11.984 -24.053 32.732 1.00 85.06 105 ASN A O 1
ATOM 807 N N . ASN A 1 106 ? -13.481 -22.542 33.430 1.00 82.81 106 ASN A N 1
ATOM 808 C CA . ASN A 1 106 ? -12.989 -21.441 32.596 1.00 82.81 106 ASN A CA 1
ATOM 809 C C . ASN A 1 106 ? -12.990 -20.133 33.404 1.00 82.81 106 ASN A C 1
ATOM 811 O O . ASN A 1 106 ? -13.783 -19.229 33.107 1.00 82.81 106 ASN A O 1
ATOM 815 N N . PRO A 1 107 ? -12.154 -20.019 34.448 1.00 87.50 107 PRO A N 1
ATOM 816 C CA . PRO A 1 107 ? -12.152 -18.856 35.321 1.00 87.50 107 PRO A CA 1
ATOM 817 C C . PRO A 1 107 ? -11.640 -17.624 34.571 1.00 87.50 107 PRO A C 1
ATOM 819 O O . PRO A 1 107 ? -10.602 -17.661 33.917 1.00 87.50 107 PRO A O 1
ATOM 822 N N . ARG A 1 108 ? -12.377 -16.514 34.664 1.00 87.62 108 ARG A N 1
ATOM 823 C CA . ARG A 1 108 ? -12.041 -15.197 34.089 1.00 87.62 108 ARG A CA 1
ATOM 824 C C . ARG A 1 108 ? -11.827 -15.158 32.567 1.00 87.62 108 ARG A C 1
ATOM 826 O O . ARG A 1 108 ? -11.409 -14.128 32.041 1.00 87.62 108 ARG A O 1
ATOM 833 N N . ARG A 1 109 ? -12.152 -16.225 31.837 1.00 90.12 109 ARG A N 1
ATOM 834 C CA . ARG A 1 109 ? -12.058 -16.252 30.370 1.00 90.12 109 ARG A CA 1
ATOM 835 C C . ARG A 1 109 ? -13.154 -15.375 29.755 1.00 90.12 109 ARG A C 1
ATOM 837 O O . ARG A 1 109 ? -14.299 -15.418 30.208 1.00 90.12 109 ARG A O 1
ATOM 844 N N . LYS A 1 110 ? -12.822 -14.571 28.743 1.00 89.56 110 LYS A N 1
ATOM 845 C CA . LYS A 1 110 ? -13.755 -13.623 28.109 1.00 89.56 110 LYS A CA 1
ATOM 846 C C . LYS A 1 110 ? -14.443 -14.228 26.877 1.00 89.56 110 LYS A C 1
ATOM 848 O O . LYS A 1 110 ? -13.796 -14.898 26.076 1.00 89.56 110 LYS A O 1
ATOM 853 N N . PHE A 1 111 ? -15.736 -13.964 26.708 1.00 90.94 111 PHE A N 1
ATOM 854 C CA . PHE A 1 111 ? -16.549 -14.438 25.583 1.00 90.94 111 PHE A CA 1
ATOM 855 C C . PHE A 1 111 ? -17.598 -13.411 25.159 1.00 90.94 111 PHE A C 1
ATOM 857 O O . PHE A 1 111 ? -18.063 -12.617 25.973 1.00 90.94 111 PHE A O 1
ATOM 864 N N . TYR A 1 112 ? -18.010 -13.468 23.898 1.00 90.06 112 TYR A N 1
ATOM 865 C CA . TYR A 1 112 ? -19.189 -12.771 23.400 1.00 90.06 112 TYR A CA 1
ATOM 866 C C . TYR A 1 112 ? -20.428 -13.636 23.600 1.00 90.06 112 TYR A C 1
ATOM 868 O O . TYR A 1 112 ? -20.392 -14.836 23.334 1.00 90.06 112 TYR A O 1
ATOM 876 N N . ALA A 1 113 ? -21.533 -13.041 24.047 1.00 88.56 113 ALA A N 1
ATOM 877 C CA . ALA A 1 113 ? -22.824 -13.717 24.133 1.00 88.56 113 ALA A CA 1
ATOM 878 C C . ALA A 1 113 ? -23.992 -12.768 23.871 1.00 88.56 113 ALA A C 1
ATOM 880 O O . ALA A 1 113 ? -23.894 -11.561 24.084 1.00 88.56 113 ALA A O 1
ATOM 881 N N . CYS A 1 114 ? -25.128 -13.313 23.442 1.00 88.88 114 CYS A N 1
ATOM 882 C CA . CYS A 1 114 ? -26.329 -12.510 23.223 1.00 88.88 114 CYS A CA 1
ATOM 883 C C . CYS A 1 114 ? -26.795 -11.803 24.517 1.00 88.88 114 CYS A C 1
ATOM 885 O O . CYS A 1 114 ? -26.604 -12.299 25.632 1.00 88.88 114 CYS A O 1
ATOM 887 N N . SER A 1 115 ? -27.470 -10.659 24.380 1.00 84.75 115 SER A N 1
ATOM 888 C CA . SER A 1 115 ? -28.132 -9.970 25.497 1.00 84.75 115 SER A CA 1
ATOM 889 C C . SER A 1 115 ? -29.132 -10.875 26.229 1.00 84.75 115 SER A C 1
ATOM 891 O O . SER A 1 115 ? -29.159 -10.889 27.458 1.00 84.75 115 SER A O 1
ATOM 893 N N . LYS A 1 116 ? -29.864 -11.717 25.487 1.00 83.62 116 LYS A N 1
ATOM 894 C CA . LYS A 1 116 ? -30.810 -12.720 26.014 1.00 83.62 116 LYS A CA 1
ATOM 895 C C . LYS A 1 116 ? -30.155 -14.054 26.405 1.00 83.62 116 LYS A C 1
ATOM 897 O O . LYS A 1 116 ? -30.842 -15.069 26.535 1.00 83.62 116 LYS A O 1
ATOM 902 N N . TYR A 1 117 ? -28.833 -14.092 26.559 1.00 80.56 117 TYR A N 1
ATOM 903 C CA . TYR A 1 117 ? -28.121 -15.314 26.926 1.00 80.56 117 TYR A CA 1
ATOM 904 C C . TYR A 1 117 ? -28.551 -15.817 28.304 1.00 80.56 117 TYR A C 1
ATOM 906 O O . TYR A 1 117 ? -28.363 -15.122 29.302 1.00 80.56 117 TYR A O 1
ATOM 914 N N . LYS A 1 118 ? -29.119 -17.031 28.333 1.00 73.88 118 LYS A N 1
ATOM 915 C CA . LYS A 1 118 ? -29.698 -17.692 29.519 1.00 73.88 118 LYS A CA 1
ATOM 916 C C . LYS A 1 118 ? -30.843 -16.918 30.204 1.00 73.88 118 LYS A C 1
ATOM 918 O O . LYS A 1 118 ? -31.064 -17.085 31.397 1.00 73.88 118 LYS A O 1
ATOM 923 N N . MET A 1 119 ? -31.584 -16.096 29.457 1.00 71.00 119 MET A N 1
ATOM 924 C CA . MET A 1 119 ? -32.770 -15.372 29.943 1.00 71.00 119 MET A CA 1
ATOM 925 C C . MET A 1 119 ? -34.072 -16.104 29.548 1.00 71.00 119 MET A C 1
ATOM 927 O O . MET A 1 119 ? -34.666 -15.781 28.522 1.00 71.00 119 MET A O 1
ATOM 931 N N . GLY A 1 120 ? -34.495 -17.105 30.329 1.00 70.12 120 GLY A N 1
ATOM 932 C CA . GLY A 1 120 ? -35.846 -17.701 30.263 1.00 70.12 120 GLY A CA 1
ATOM 933 C C . GLY A 1 120 ? -36.292 -18.323 28.922 1.00 70.12 120 GLY A C 1
ATOM 934 O O . GLY A 1 120 ? -35.468 -18.774 28.123 1.00 70.12 120 GLY A O 1
ATOM 935 N N . GLU A 1 121 ? -37.616 -18.357 28.700 1.00 66.19 121 GLU A N 1
ATOM 936 C CA . GLU A 1 121 ? -38.305 -19.054 27.589 1.00 66.19 121 GLU A CA 1
ATOM 937 C C . GLU A 1 121 ? -37.915 -18.557 26.183 1.00 66.19 121 GLU A C 1
ATOM 939 O O . GLU A 1 121 ? -37.978 -19.321 25.225 1.00 66.19 121 GLU A O 1
ATOM 944 N N . SER A 1 122 ? -37.425 -17.318 26.045 1.00 70.38 122 SER A N 1
ATOM 945 C CA . SER A 1 122 ? -36.908 -16.761 24.782 1.00 70.38 122 SER A CA 1
ATOM 946 C C . SER A 1 122 ? -35.391 -16.509 24.833 1.00 70.38 122 SER A C 1
ATOM 948 O O . SER A 1 122 ? -34.914 -15.435 24.443 1.00 70.38 122 SER A O 1
ATOM 950 N N . SER A 1 123 ? -34.621 -17.446 25.391 1.00 75.25 123 SER A N 1
ATOM 951 C CA . SER A 1 123 ? -33.172 -17.286 25.554 1.00 75.25 123 SER A CA 1
ATOM 952 C C . SER A 1 123 ? -32.395 -17.624 24.278 1.00 75.25 123 SER A C 1
ATOM 954 O O . SER A 1 123 ? -32.561 -18.674 23.664 1.00 75.25 123 SER A O 1
ATOM 956 N N . CYS A 1 124 ? -31.495 -16.727 23.870 1.00 84.06 124 CYS A N 1
ATOM 957 C CA . CYS A 1 124 ? -30.564 -16.988 22.773 1.00 84.06 124 CYS A CA 1
ATOM 958 C C . CYS A 1 124 ? -29.306 -17.663 23.331 1.00 84.06 124 CYS A C 1
ATOM 960 O O . CYS A 1 124 ? -28.655 -17.110 24.213 1.00 84.06 124 CYS A O 1
ATOM 962 N N . GLN A 1 125 ? -28.935 -18.831 22.807 1.00 85.81 125 GLN A N 1
ATOM 963 C CA . GLN A 1 125 ? -27.764 -19.586 23.276 1.00 85.81 125 GLN A CA 1
ATOM 964 C C . GLN A 1 125 ? -26.451 -19.197 22.582 1.00 85.81 125 GLN A C 1
ATOM 966 O O . GLN A 1 125 ? -25.422 -19.821 22.829 1.00 85.81 125 GLN A O 1
ATOM 971 N N . PHE A 1 126 ? -26.463 -18.159 21.740 1.00 88.00 126 PHE A N 1
ATOM 972 C CA . PHE A 1 126 ? -25.264 -17.695 21.051 1.00 88.00 126 PHE A CA 1
ATOM 973 C C . PHE A 1 126 ? -24.176 -17.297 22.052 1.00 88.00 126 PHE A C 1
ATOM 975 O O . PHE A 1 126 ? -24.373 -16.382 22.864 1.00 88.00 126 PHE A O 1
ATOM 982 N N . PHE A 1 127 ? -23.029 -17.966 21.949 1.00 89.69 127 PHE A N 1
ATOM 983 C CA . PHE A 1 127 ? -21.810 -17.613 22.653 1.00 89.69 127 PHE A CA 1
ATOM 984 C C . PHE A 1 127 ? -20.583 -17.983 21.804 1.00 89.69 127 PHE A C 1
ATOM 986 O O . PHE A 1 127 ? -20.603 -18.984 21.090 1.00 89.69 127 PHE A O 1
ATOM 993 N N . ILE A 1 128 ? -19.512 -17.196 21.901 1.00 88.62 128 ILE A N 1
ATOM 994 C CA . ILE A 1 128 ? -18.219 -17.503 21.281 1.00 88.62 128 ILE A CA 1
ATOM 995 C C . ILE A 1 128 ? -17.072 -16.945 22.123 1.00 88.62 128 ILE A C 1
ATOM 997 O O . ILE A 1 128 ? -17.136 -15.814 22.609 1.00 88.62 128 ILE A O 1
ATOM 1001 N N . TRP A 1 129 ? -16.023 -17.739 22.330 1.00 90.62 129 TRP A N 1
ATOM 1002 C CA . TRP A 1 129 ? -14.846 -17.290 23.070 1.00 90.62 129 TRP A CA 1
ATOM 1003 C C . TRP A 1 129 ? -13.988 -16.340 22.228 1.00 90.62 129 TRP A C 1
ATOM 1005 O O . TRP A 1 129 ? -13.827 -16.540 21.026 1.00 90.62 129 TRP A O 1
ATOM 1015 N N . ILE A 1 130 ? -13.415 -15.317 22.866 1.00 86.31 130 ILE A N 1
ATOM 1016 C CA . ILE A 1 130 ? -12.603 -14.308 22.165 1.00 86.31 130 ILE A CA 1
ATOM 1017 C C . ILE A 1 130 ? -11.314 -14.901 21.619 1.00 86.31 130 ILE A C 1
ATOM 1019 O O . ILE A 1 130 ? -10.931 -14.587 20.502 1.00 86.31 130 ILE A O 1
ATOM 1023 N N . ASP A 1 131 ? -10.669 -15.780 22.376 1.00 83.31 131 ASP A N 1
ATOM 1024 C CA . ASP A 1 131 ? -9.413 -16.402 21.967 1.00 83.31 131 ASP A CA 1
ATOM 1025 C C . ASP A 1 131 ? -9.587 -17.309 20.742 1.00 83.31 131 ASP A C 1
ATOM 1027 O O . ASP A 1 131 ? -8.679 -17.422 19.928 1.00 83.31 131 ASP A O 1
ATOM 1031 N N . ILE A 1 132 ? -10.776 -17.893 20.549 1.00 84.88 132 ILE A N 1
ATOM 1032 C CA . ILE A 1 132 ? -11.107 -18.622 19.315 1.00 84.88 132 ILE A CA 1
ATOM 1033 C C . ILE A 1 132 ? -11.180 -17.663 18.127 1.00 84.88 132 ILE A C 1
ATOM 1035 O O . ILE A 1 132 ? -10.655 -17.977 17.062 1.00 84.88 132 ILE A O 1
ATOM 1039 N N . LEU A 1 133 ? -11.822 -16.505 18.295 1.00 81.12 133 LEU A N 1
ATOM 1040 C CA . LEU A 1 133 ? -11.898 -15.511 17.227 1.00 81.12 133 LEU A CA 1
ATOM 1041 C C . LEU A 1 133 ? -10.515 -14.949 16.882 1.00 81.12 133 LEU A C 1
ATOM 1043 O O . LEU A 1 133 ? -10.186 -14.874 15.704 1.00 81.12 133 LEU A O 1
ATOM 1047 N N . GLN A 1 134 ? -9.694 -14.654 17.893 1.00 77.88 134 GLN A N 1
ATOM 1048 C CA . GLN A 1 134 ? -8.307 -14.217 17.708 1.00 77.88 134 GLN A CA 1
ATOM 1049 C C . GLN A 1 134 ? -7.487 -15.264 16.943 1.00 77.88 134 GLN A C 1
ATOM 1051 O O . GLN A 1 134 ? -6.828 -14.932 15.967 1.00 77.88 134 GLN A O 1
ATOM 1056 N N . LEU A 1 135 ? -7.601 -16.546 17.306 1.00 81.81 135 LEU A N 1
ATOM 1057 C CA . LEU A 1 135 ? -6.934 -17.644 16.596 1.00 81.81 135 LEU A CA 1
ATOM 1058 C C . LEU A 1 135 ? -7.372 -17.779 15.134 1.00 81.81 135 LEU A C 1
ATOM 1060 O O . LEU A 1 135 ? -6.566 -18.122 14.268 1.00 81.81 135 LEU A O 1
ATOM 1064 N N . ILE A 1 136 ? -8.664 -17.593 14.857 1.00 79.12 136 ILE A N 1
ATOM 1065 C CA . ILE A 1 136 ? -9.191 -17.644 13.491 1.00 79.12 136 ILE A CA 1
ATOM 1066 C C . ILE A 1 136 ? -8.603 -16.488 12.679 1.00 79.12 136 ILE A C 1
ATOM 1068 O O . ILE A 1 136 ? -8.090 -16.718 11.587 1.00 79.12 136 ILE A O 1
ATOM 1072 N N . GLU A 1 137 ? -8.623 -15.278 13.228 1.00 72.38 137 GLU A N 1
ATOM 1073 C CA . GLU A 1 137 ? -8.095 -14.074 12.592 1.00 72.38 137 GLU A CA 1
ATOM 1074 C C . GLU A 1 137 ? -6.586 -14.174 12.333 1.00 72.38 137 GLU A C 1
ATOM 1076 O O . GLU A 1 137 ? -6.149 -13.972 11.204 1.00 72.38 137 GLU A O 1
ATOM 1081 N N . GLU A 1 138 ? -5.799 -14.628 13.312 1.00 74.19 138 GLU A N 1
ATOM 1082 C CA . GLU A 1 138 ? -4.368 -14.904 13.136 1.00 74.19 138 GLU A CA 1
ATOM 1083 C C . GLU A 1 138 ? -4.112 -15.892 11.986 1.00 74.19 138 GLU A C 1
ATOM 1085 O O . GLU A 1 138 ? -3.209 -15.698 11.168 1.00 74.19 138 GLU A O 1
ATOM 1090 N N . LYS A 1 139 ? -4.929 -16.946 11.867 1.00 78.12 139 LYS A N 1
ATOM 1091 C CA . LYS A 1 139 ? -4.826 -17.908 10.759 1.00 78.12 139 LYS A CA 1
ATOM 1092 C C . LYS A 1 139 ? -5.209 -17.311 9.405 1.00 78.12 139 LYS A C 1
ATOM 1094 O O . LYS A 1 139 ? -4.601 -17.674 8.398 1.00 78.12 139 LYS A O 1
ATOM 1099 N N . PHE A 1 140 ? -6.205 -16.430 9.358 1.00 73.06 140 PHE A N 1
ATOM 1100 C CA . PHE A 1 140 ? -6.569 -15.726 8.128 1.00 73.06 140 PHE A CA 1
ATOM 1101 C C . PHE A 1 140 ? -5.456 -14.769 7.699 1.00 73.06 140 PHE A C 1
ATOM 1103 O O . PHE A 1 140 ? -4.977 -14.883 6.573 1.00 73.06 140 PHE A O 1
ATOM 1110 N N . ILE A 1 141 ? -4.967 -13.932 8.618 1.00 72.25 141 ILE A N 1
ATOM 1111 C CA . ILE A 1 141 ? -3.884 -12.972 8.370 1.00 72.25 141 ILE A CA 1
ATOM 1112 C C . ILE A 1 141 ? -2.614 -13.693 7.910 1.00 72.25 141 ILE A C 1
ATOM 1114 O O . ILE A 1 141 ? -2.020 -13.324 6.902 1.00 72.25 141 ILE A O 1
ATOM 1118 N N . THR A 1 142 ? -2.200 -14.761 8.598 1.00 74.19 142 THR A N 1
ATOM 1119 C CA . THR A 1 142 ? -1.000 -15.526 8.203 1.00 74.19 142 THR A CA 1
ATOM 1120 C C . THR A 1 142 ? -1.139 -16.142 6.814 1.00 74.19 142 THR A C 1
ATOM 1122 O O . THR A 1 142 ? -0.184 -16.129 6.036 1.00 74.19 142 THR A O 1
ATOM 1125 N N . ARG A 1 143 ? -2.326 -16.650 6.466 1.00 77.19 143 ARG A N 1
ATOM 1126 C CA . ARG A 1 143 ? -2.596 -17.180 5.128 1.00 77.19 143 ARG A CA 1
ATOM 1127 C C . ARG A 1 143 ? -2.564 -16.084 4.066 1.00 77.19 143 ARG A C 1
ATOM 1129 O O . ARG A 1 143 ? -1.963 -16.306 3.018 1.00 77.19 143 ARG A O 1
ATOM 1136 N N . GLU A 1 144 ? -3.195 -14.941 4.317 1.00 76.75 144 GLU A N 1
ATOM 1137 C CA . GLU A 1 144 ? -3.189 -13.799 3.397 1.00 76.75 144 GLU A CA 1
ATOM 1138 C C . GLU A 1 144 ? -1.779 -13.242 3.198 1.00 76.75 144 GLU A C 1
ATOM 1140 O O . GLU A 1 144 ? -1.354 -13.059 2.060 1.00 76.75 144 GLU A O 1
ATOM 1145 N N . ASN A 1 145 ? -1.007 -13.071 4.271 1.00 72.25 145 ASN A N 1
ATOM 1146 C CA . ASN A 1 145 ? 0.383 -12.622 4.189 1.00 72.25 145 ASN A CA 1
ATOM 1147 C C . ASN A 1 145 ? 1.248 -13.611 3.397 1.00 72.25 145 ASN A C 1
ATOM 1149 O O . ASN A 1 145 ? 2.062 -13.202 2.575 1.00 72.25 145 ASN A O 1
ATOM 1153 N N . ALA A 1 146 ? 1.030 -14.920 3.564 1.00 83.56 146 ALA A N 1
ATOM 1154 C CA . ALA A 1 146 ? 1.719 -15.934 2.767 1.00 83.56 146 ALA A CA 1
ATOM 1155 C C . ALA A 1 146 ? 1.326 -15.906 1.278 1.00 83.56 146 ALA A C 1
ATOM 1157 O O . ALA A 1 146 ? 2.144 -16.248 0.427 1.00 83.56 146 ALA A O 1
ATOM 1158 N N . VAL A 1 147 ? 0.084 -15.538 0.941 1.00 84.81 147 VAL A N 1
ATOM 1159 C CA . VAL A 1 147 ? -0.329 -15.321 -0.458 1.00 84.81 147 VAL A CA 1
ATOM 1160 C C . VAL A 1 147 ? 0.375 -14.090 -1.021 1.00 84.81 147 VAL A C 1
ATOM 1162 O O . VAL A 1 147 ? 0.992 -14.197 -2.075 1.00 84.81 147 VAL A O 1
ATOM 1165 N N . ARG A 1 148 ? 0.359 -12.978 -0.282 1.00 79.25 148 ARG A N 1
ATOM 1166 C CA . ARG A 1 148 ? 0.968 -11.706 -0.683 1.00 79.25 148 ARG A CA 1
ATOM 1167 C C . ARG A 1 148 ? 2.470 -11.836 -0.943 1.00 79.25 148 ARG A C 1
ATOM 1169 O O . ARG A 1 148 ? 2.939 -11.453 -2.003 1.00 79.25 148 ARG A O 1
ATOM 1176 N N . HIS A 1 149 ? 3.200 -12.510 -0.051 1.00 82.06 149 HIS A N 1
ATOM 1177 C CA . HIS A 1 149 ? 4.622 -12.801 -0.265 1.00 82.06 149 HIS A CA 1
ATOM 1178 C C . HIS A 1 149 ? 4.890 -13.596 -1.549 1.00 82.06 149 HIS A C 1
ATOM 1180 O O . HIS A 1 149 ? 5.891 -13.362 -2.218 1.00 82.06 149 HIS A O 1
ATOM 1186 N N . ARG A 1 150 ? 4.001 -14.530 -1.919 1.00 88.81 150 ARG A N 1
ATOM 1187 C CA . ARG A 1 150 ? 4.142 -15.256 -3.188 1.00 88.81 150 ARG A CA 1
ATOM 1188 C C . ARG A 1 150 ? 3.903 -14.354 -4.393 1.00 88.81 150 ARG A C 1
ATOM 1190 O O . ARG A 1 150 ? 4.572 -14.538 -5.402 1.00 88.81 150 ARG A O 1
ATOM 1197 N N . GLU A 1 151 ? 2.953 -13.429 -4.310 1.00 90.06 151 GLU A N 1
ATOM 1198 C CA . GLU A 1 151 ? 2.699 -12.456 -5.377 1.00 90.06 151 GLU A CA 1
ATOM 1199 C C . GLU A 1 151 ? 3.891 -11.511 -5.556 1.00 90.06 151 GLU A C 1
ATOM 1201 O O . GLU A 1 151 ? 4.351 -11.337 -6.682 1.00 90.06 151 GLU A O 1
ATOM 1206 N N . ASP A 1 152 ? 4.465 -11.002 -4.463 1.00 87.44 152 ASP A N 1
ATOM 1207 C CA . ASP A 1 152 ? 5.667 -10.159 -4.502 1.00 87.44 152 ASP A CA 1
ATOM 1208 C C . ASP A 1 152 ? 6.867 -10.898 -5.124 1.00 87.44 152 ASP A C 1
ATOM 1210 O O . ASP A 1 152 ? 7.563 -10.354 -5.986 1.00 87.44 152 ASP A O 1
ATOM 1214 N N . ASP A 1 153 ? 7.075 -12.169 -4.759 1.00 93.19 153 ASP A N 1
ATOM 1215 C CA . ASP A 1 153 ? 8.111 -13.021 -5.357 1.00 93.19 153 ASP A CA 1
ATOM 1216 C C . ASP A 1 153 ? 7.892 -13.234 -6.864 1.00 93.19 153 ASP A C 1
ATOM 1218 O O . ASP A 1 153 ? 8.854 -13.290 -7.638 1.00 93.19 153 ASP A O 1
ATOM 1222 N N . LEU A 1 154 ? 6.637 -13.377 -7.302 1.00 94.88 154 LEU A N 1
ATOM 1223 C CA . LEU A 1 154 ? 6.299 -13.517 -8.719 1.00 94.88 154 LEU A CA 1
ATOM 1224 C C . LEU A 1 154 ? 6.544 -12.214 -9.485 1.00 94.88 154 LEU A C 1
ATOM 1226 O O . LEU A 1 154 ? 7.149 -12.262 -10.556 1.00 94.88 154 LEU A O 1
ATOM 1230 N N . LEU A 1 155 ? 6.161 -11.068 -8.921 1.00 93.81 155 LEU A N 1
ATOM 1231 C CA . LEU A 1 155 ? 6.393 -9.749 -9.517 1.00 93.81 155 LEU A CA 1
ATOM 1232 C C . LEU A 1 155 ? 7.887 -9.445 -9.668 1.00 93.81 155 LEU A C 1
ATOM 1234 O O . LEU A 1 155 ? 8.323 -8.942 -10.704 1.00 93.81 155 LEU A O 1
ATOM 1238 N N . LEU A 1 156 ? 8.700 -9.795 -8.667 1.00 94.50 156 LEU A N 1
ATOM 1239 C CA . LEU A 1 156 ? 10.156 -9.656 -8.750 1.00 94.50 156 LEU A CA 1
ATOM 1240 C C . LEU A 1 156 ? 10.741 -10.507 -9.882 1.00 94.50 156 LEU A C 1
ATOM 1242 O O . LEU A 1 156 ? 11.583 -10.026 -10.644 1.00 94.50 156 LEU A O 1
ATOM 1246 N N . ARG A 1 157 ? 10.272 -11.751 -10.035 1.00 95.00 157 ARG A N 1
ATOM 1247 C CA . ARG A 1 157 ? 10.702 -12.630 -11.135 1.00 95.00 157 ARG A CA 1
ATOM 1248 C C . ARG A 1 157 ? 10.289 -12.087 -12.496 1.00 95.00 157 ARG A C 1
ATOM 1250 O O . ARG A 1 157 ? 11.098 -12.115 -13.418 1.00 95.00 157 ARG A O 1
ATOM 1257 N N . GLU A 1 158 ? 9.065 -11.588 -12.629 1.00 95.94 158 GLU A N 1
ATOM 1258 C CA . GLU A 1 158 ? 8.577 -10.970 -13.864 1.00 95.94 158 GLU A CA 1
ATOM 1259 C C . GLU A 1 158 ? 9.433 -9.755 -14.246 1.00 95.94 158 GLU A C 1
ATOM 1261 O O . GLU A 1 158 ? 9.910 -9.655 -15.376 1.00 95.94 158 GLU A O 1
ATOM 1266 N N . TYR A 1 159 ? 9.748 -8.896 -13.275 1.00 94.44 159 TYR A N 1
ATOM 1267 C CA . TYR A 1 159 ? 10.644 -7.760 -13.479 1.00 94.44 159 TYR A CA 1
ATOM 1268 C C . TYR A 1 159 ? 12.058 -8.181 -13.923 1.00 94.44 159 TYR A C 1
ATOM 1270 O O . TYR A 1 159 ? 12.659 -7.553 -14.800 1.00 94.44 159 TYR A O 1
ATOM 1278 N N . GLU A 1 160 ? 12.611 -9.258 -13.359 1.00 96.50 160 GLU A N 1
ATOM 1279 C CA . GLU A 1 160 ? 13.902 -9.799 -13.798 1.00 96.50 160 GLU A CA 1
ATOM 1280 C C . GLU A 1 160 ? 13.869 -10.357 -15.225 1.00 96.50 160 GLU A C 1
ATOM 1282 O O . GLU A 1 160 ? 14.863 -10.228 -15.949 1.00 96.50 160 GLU A O 1
ATOM 1287 N N . VAL A 1 161 ? 12.758 -10.984 -15.623 1.00 96.75 161 VAL A N 1
ATOM 1288 C CA . VAL A 1 161 ? 12.549 -11.483 -16.989 1.00 96.75 161 VAL A CA 1
ATOM 1289 C C . VAL A 1 161 ? 12.490 -10.313 -17.963 1.00 96.75 161 VAL A C 1
ATOM 1291 O O . VAL A 1 161 ? 13.293 -10.291 -18.894 1.00 96.75 161 VAL A O 1
ATOM 1294 N N . LEU A 1 162 ? 11.671 -9.296 -17.685 1.00 95.56 162 LEU A N 1
ATOM 1295 C CA . LEU A 1 162 ? 11.577 -8.080 -18.503 1.00 95.56 162 LEU A CA 1
ATOM 1296 C C . LEU A 1 162 ? 12.945 -7.409 -18.680 1.00 95.56 162 LEU A C 1
ATOM 1298 O O . LEU A 1 162 ? 13.374 -7.096 -19.787 1.00 95.56 162 LEU A O 1
ATOM 1302 N N . ARG A 1 163 ? 13.718 -7.293 -17.594 1.00 96.19 163 ARG A N 1
ATOM 1303 C CA . ARG A 1 163 ? 15.083 -6.749 -17.651 1.00 96.19 163 ARG A CA 1
ATOM 1304 C C . ARG A 1 163 ? 16.019 -7.578 -18.543 1.00 96.19 163 ARG A C 1
ATOM 1306 O O . ARG A 1 163 ? 16.972 -7.035 -19.107 1.00 96.19 163 ARG A O 1
ATOM 1313 N N . LYS A 1 164 ? 15.844 -8.901 -18.608 1.00 97.06 164 LYS A N 1
ATOM 1314 C CA . LYS A 1 164 ? 16.627 -9.764 -19.509 1.00 97.06 164 LYS A CA 1
ATOM 1315 C C . LYS A 1 164 ? 16.158 -9.614 -20.954 1.00 97.06 164 LYS A C 1
ATOM 1317 O O . LYS A 1 164 ? 17.019 -9.582 -21.828 1.00 97.06 164 LYS A O 1
ATOM 1322 N N . GLU A 1 165 ? 14.856 -9.487 -21.191 1.00 97.19 165 GLU A N 1
ATOM 1323 C CA . GLU A 1 165 ? 14.281 -9.243 -22.518 1.00 97.19 165 GLU A CA 1
ATOM 1324 C C . GLU A 1 165 ? 14.809 -7.942 -23.127 1.00 97.19 165 GLU A C 1
ATOM 1326 O O . GLU A 1 165 ? 15.345 -7.980 -24.231 1.00 97.19 165 GLU A O 1
ATOM 1331 N N . ASP A 1 166 ? 14.820 -6.836 -22.377 1.00 96.62 166 ASP A N 1
ATOM 1332 C CA . ASP A 1 166 ? 15.391 -5.561 -22.842 1.00 96.62 166 ASP A CA 1
ATOM 1333 C C . ASP A 1 166 ? 16.854 -5.707 -23.294 1.00 96.62 166 ASP A C 1
ATOM 1335 O O . ASP A 1 166 ? 17.274 -5.177 -24.325 1.00 96.62 166 ASP A O 1
ATOM 1339 N N . LYS A 1 167 ? 17.649 -6.485 -22.546 1.00 97.19 167 LYS A N 1
ATOM 1340 C CA . LYS A 1 167 ? 19.049 -6.767 -22.899 1.00 97.19 167 LYS A CA 1
ATOM 1341 C C . LYS A 1 167 ? 19.176 -7.632 -24.151 1.00 97.19 167 LYS A C 1
ATOM 1343 O O . LYS A 1 167 ? 20.170 -7.503 -24.864 1.00 97.19 167 LYS A O 1
ATOM 1348 N N . LEU A 1 168 ? 18.236 -8.545 -24.392 1.00 96.94 168 LEU A N 1
ATOM 1349 C CA . LEU A 1 168 ? 18.218 -9.368 -25.601 1.00 96.94 168 LEU A CA 1
ATOM 1350 C C . LEU A 1 168 ? 17.839 -8.529 -26.818 1.00 96.94 168 LEU A C 1
ATOM 1352 O O . LEU A 1 168 ? 18.551 -8.596 -27.814 1.00 96.94 168 LEU A O 1
ATOM 1356 N N . ILE A 1 169 ? 16.818 -7.679 -26.694 1.00 96.69 169 ILE A N 1
ATOM 1357 C CA . ILE A 1 169 ? 16.409 -6.730 -27.738 1.00 96.69 169 ILE A CA 1
ATOM 1358 C C . ILE A 1 169 ? 17.584 -5.821 -28.110 1.00 96.69 169 ILE A C 1
ATOM 1360 O O . ILE A 1 169 ? 17.877 -5.618 -29.286 1.00 96.69 169 ILE A O 1
ATOM 1364 N N . GLN A 1 170 ? 18.316 -5.313 -27.115 1.00 96.44 170 GLN A N 1
ATOM 1365 C CA . GLN A 1 170 ? 19.498 -4.494 -27.371 1.00 96.44 170 GLN A CA 1
ATOM 1366 C C . GLN A 1 170 ? 20.573 -5.260 -28.163 1.00 96.44 170 GLN A C 1
ATOM 1368 O O . GLN A 1 170 ? 21.089 -4.743 -29.150 1.00 96.44 170 GLN A O 1
ATOM 1373 N N . ARG A 1 171 ? 20.871 -6.508 -27.779 1.00 96.62 171 ARG A N 1
ATOM 1374 C CA . ARG A 1 171 ? 21.844 -7.353 -28.495 1.00 96.62 171 ARG A CA 1
ATOM 1375 C C . ARG A 1 171 ? 21.399 -7.696 -29.914 1.00 96.62 171 ARG A C 1
ATOM 1377 O O . ARG A 1 171 ? 22.240 -7.763 -30.802 1.00 96.62 171 ARG A O 1
ATOM 1384 N N . GLU A 1 172 ? 20.111 -7.940 -30.123 1.00 97.44 172 GLU A N 1
ATOM 1385 C CA . GLU A 1 172 ? 19.546 -8.212 -31.445 1.00 97.44 172 GLU A CA 1
ATOM 1386 C C . GLU A 1 172 ? 19.712 -7.003 -32.371 1.00 97.44 172 GLU A C 1
ATOM 1388 O O . GLU A 1 172 ? 20.178 -7.150 -33.499 1.00 97.44 172 GLU A O 1
ATOM 1393 N N . ASN A 1 173 ? 19.438 -5.797 -31.868 1.00 97.31 173 ASN A N 1
ATOM 1394 C CA . ASN A 1 173 ? 19.668 -4.562 -32.615 1.00 97.31 173 ASN A CA 1
ATOM 1395 C C . ASN A 1 173 ? 21.151 -4.380 -32.979 1.00 97.31 173 ASN A C 1
ATOM 1397 O O . ASN A 1 173 ? 21.460 -4.069 -34.129 1.00 97.31 173 ASN A O 1
ATOM 1401 N N . ASP A 1 174 ? 22.068 -4.627 -32.038 1.00 97.19 174 ASP A N 1
ATOM 1402 C CA . ASP A 1 174 ? 23.511 -4.547 -32.295 1.00 97.19 174 ASP A CA 1
ATOM 1403 C C . ASP A 1 174 ? 23.961 -5.562 -33.365 1.00 97.19 174 ASP A C 1
ATOM 1405 O O . ASP A 1 174 ? 24.763 -5.231 -34.243 1.00 97.19 174 ASP A O 1
ATOM 1409 N N . LEU A 1 175 ? 23.428 -6.790 -33.329 1.00 97.25 175 LEU A N 1
ATOM 1410 C CA . LEU A 1 175 ? 23.708 -7.826 -34.329 1.00 97.25 175 LEU A CA 1
ATOM 1411 C C . LEU A 1 175 ? 23.163 -7.455 -35.713 1.00 97.25 175 LEU A C 1
ATOM 1413 O O . LEU A 1 175 ? 23.873 -7.632 -36.702 1.00 97.25 175 LEU A O 1
ATOM 1417 N N . ASN A 1 176 ? 21.952 -6.898 -35.788 1.00 97.12 176 ASN A N 1
ATOM 1418 C CA . ASN A 1 176 ? 21.362 -6.439 -37.047 1.00 97.12 176 ASN A CA 1
ATOM 1419 C C . ASN A 1 176 ? 22.204 -5.324 -37.683 1.00 97.12 176 ASN A C 1
ATOM 1421 O O . ASN A 1 176 ? 22.483 -5.367 -38.882 1.00 97.12 176 ASN A O 1
ATOM 1425 N N . ILE A 1 177 ? 22.692 -4.374 -36.877 1.00 96.88 177 ILE A N 1
ATOM 1426 C CA . ILE A 1 177 ? 23.604 -3.318 -37.345 1.00 96.88 177 ILE A CA 1
ATOM 1427 C C . ILE A 1 177 ? 24.900 -3.929 -37.901 1.00 96.88 177 ILE A C 1
ATOM 1429 O O . ILE A 1 177 ? 25.356 -3.540 -38.979 1.00 96.88 177 ILE A O 1
ATOM 1433 N N . GLN A 1 178 ? 25.485 -4.909 -37.204 1.00 96.62 178 GLN A N 1
ATOM 1434 C CA . GLN A 1 178 ? 26.685 -5.598 -37.687 1.00 96.62 178 GLN A CA 1
ATOM 1435 C C . GLN A 1 178 ? 26.431 -6.368 -38.990 1.00 96.62 178 GLN A C 1
ATOM 1437 O O . GLN A 1 178 ? 27.274 -6.341 -39.889 1.00 96.62 178 GLN A O 1
ATOM 1442 N N . GLU A 1 179 ? 25.284 -7.037 -39.126 1.00 97.06 179 GLU A N 1
ATOM 1443 C CA . GLU A 1 179 ? 24.927 -7.755 -40.352 1.00 97.06 179 GLU A CA 1
ATOM 1444 C C . GLU A 1 179 ? 24.797 -6.795 -41.545 1.00 97.06 179 GLU A C 1
ATOM 1446 O O . GLU A 1 179 ? 25.330 -7.067 -42.628 1.00 97.06 179 GLU A O 1
ATOM 1451 N N . GLU A 1 180 ? 24.144 -5.646 -41.350 1.00 96.44 180 GLU A N 1
ATOM 1452 C CA . GLU A 1 180 ? 24.040 -4.601 -42.369 1.00 96.44 180 GLU A CA 1
ATOM 1453 C C . GLU A 1 180 ? 25.412 -4.045 -42.767 1.00 96.44 180 GLU A C 1
ATOM 1455 O O . GLU A 1 180 ? 25.687 -3.847 -43.957 1.00 96.44 180 GLU A O 1
ATOM 1460 N N . GLU A 1 181 ? 26.304 -3.836 -41.797 1.00 96.38 181 GLU A N 1
ATOM 1461 C CA . GLU A 1 181 ? 27.659 -3.357 -42.057 1.00 96.38 181 GLU A CA 1
ATOM 1462 C C . GLU A 1 181 ? 28.474 -4.377 -42.867 1.00 96.38 181 GLU A C 1
ATOM 1464 O O . GLU A 1 181 ? 29.132 -4.022 -43.851 1.00 96.38 181 GLU A O 1
ATOM 1469 N N . VAL A 1 182 ? 28.386 -5.664 -42.518 1.00 96.56 182 VAL A N 1
ATOM 1470 C CA . VAL A 1 182 ? 29.032 -6.747 -43.272 1.00 96.56 182 VAL A CA 1
ATOM 1471 C C . VAL A 1 182 ? 28.471 -6.826 -44.692 1.00 96.56 182 VAL A C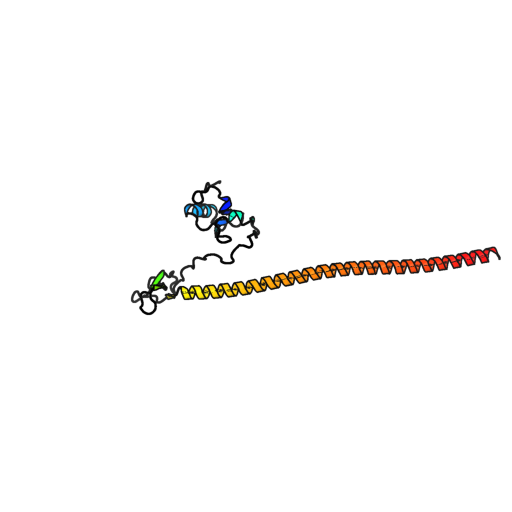 1
ATOM 1473 O O . VAL A 1 182 ? 29.253 -6.893 -45.645 1.00 96.56 182 VAL A O 1
ATOM 1476 N N . ARG A 1 183 ? 27.142 -6.759 -44.872 1.00 95.31 183 ARG A N 1
ATOM 1477 C CA . ARG A 1 183 ? 26.523 -6.717 -46.211 1.00 95.31 183 ARG A CA 1
ATOM 1478 C C . ARG A 1 183 ? 27.053 -5.547 -47.029 1.00 95.31 183 ARG A C 1
ATOM 1480 O O . ARG A 1 183 ? 27.415 -5.747 -48.190 1.00 95.31 183 ARG A O 1
ATOM 1487 N N . ARG A 1 184 ? 27.159 -4.355 -46.432 1.00 94.62 184 ARG A N 1
ATOM 1488 C CA . ARG A 1 184 ? 27.710 -3.169 -47.102 1.00 94.62 184 ARG A CA 1
ATOM 1489 C C . ARG A 1 184 ? 29.150 -3.406 -47.556 1.00 94.62 184 ARG A C 1
ATOM 1491 O O . ARG A 1 184 ? 29.438 -3.220 -48.737 1.00 94.62 184 ARG A O 1
ATOM 1498 N N . ARG A 1 185 ? 30.022 -3.914 -46.676 1.00 93.94 185 ARG A N 1
ATOM 1499 C CA . ARG A 1 185 ? 31.419 -4.232 -47.031 1.00 93.94 185 ARG A CA 1
ATOM 1500 C C . ARG A 1 185 ? 31.515 -5.267 -48.150 1.00 93.94 185 ARG A C 1
ATOM 1502 O O . ARG A 1 185 ? 32.368 -5.151 -49.025 1.00 93.94 185 ARG A O 1
ATOM 1509 N N . VAL A 1 186 ? 30.652 -6.285 -48.157 1.00 94.69 186 VAL A N 1
ATOM 1510 C CA . VAL A 1 186 ? 30.618 -7.289 -49.236 1.00 94.69 186 VAL A CA 1
ATOM 1511 C C . VAL A 1 186 ? 30.252 -6.644 -50.576 1.00 94.69 186 VAL A C 1
ATOM 1513 O O . VAL A 1 186 ? 30.880 -6.960 -51.590 1.00 94.69 186 VAL A O 1
ATOM 1516 N N . VAL A 1 187 ? 29.271 -5.736 -50.592 1.00 94.12 187 VAL A N 1
ATOM 1517 C CA . VAL A 1 187 ? 28.877 -4.994 -51.800 1.00 94.12 187 VAL A CA 1
ATOM 1518 C C . VAL A 1 187 ? 30.003 -4.076 -52.271 1.00 94.12 187 VAL A C 1
ATOM 1520 O O . VAL A 1 187 ? 30.365 -4.133 -53.445 1.00 94.12 187 VAL A O 1
ATOM 1523 N N . GLU A 1 188 ? 30.612 -3.298 -51.375 1.00 92.81 188 GLU A N 1
ATOM 1524 C CA . GLU A 1 188 ? 31.745 -2.417 -51.694 1.00 92.81 188 GLU A CA 1
ATOM 1525 C C . GLU A 1 188 ? 32.929 -3.202 -52.269 1.00 92.81 188 GLU A C 1
ATOM 1527 O O . GLU A 1 188 ? 33.443 -2.854 -53.332 1.00 92.81 188 GLU A O 1
ATOM 1532 N N . ASN A 1 189 ? 33.300 -4.324 -51.645 1.00 92.50 189 ASN A N 1
ATOM 1533 C CA . ASN A 1 189 ? 34.355 -5.205 -52.145 1.00 92.50 189 ASN A CA 1
ATOM 1534 C C . ASN A 1 189 ? 34.016 -5.786 -53.526 1.00 92.50 189 ASN A C 1
ATOM 1536 O O . ASN A 1 189 ? 34.888 -5.892 -54.391 1.00 92.50 189 ASN A O 1
ATOM 1540 N N . ARG A 1 190 ? 32.751 -6.159 -53.767 1.00 93.25 190 ARG A N 1
ATOM 1541 C CA . ARG A 1 190 ? 32.301 -6.650 -55.078 1.00 93.25 190 ARG A CA 1
ATOM 1542 C C . ARG A 1 190 ? 32.378 -5.549 -56.141 1.00 93.25 190 ARG A C 1
ATOM 1544 O O . ARG A 1 190 ? 32.914 -5.807 -57.217 1.00 93.25 190 ARG A O 1
ATOM 1551 N N . CYS A 1 191 ? 31.911 -4.336 -55.837 1.00 90.88 191 CYS A N 1
ATOM 1552 C CA . CYS A 1 191 ? 32.019 -3.173 -56.722 1.00 90.88 191 CYS A CA 1
ATOM 1553 C C . CYS A 1 191 ? 33.480 -2.820 -57.020 1.00 90.88 191 CYS A C 1
ATOM 1555 O O . CYS A 1 191 ? 33.830 -2.628 -58.182 1.00 90.88 191 CYS A O 1
ATOM 1557 N N . GLY A 1 192 ? 34.347 -2.817 -56.004 1.00 91.12 192 GLY A N 1
ATOM 1558 C CA . GLY A 1 192 ? 35.780 -2.577 -56.164 1.00 91.12 192 GLY A CA 1
ATOM 1559 C C . GLY A 1 192 ? 36.437 -3.587 -57.106 1.00 91.12 192 GLY A C 1
ATOM 1560 O O . GLY A 1 192 ? 37.170 -3.194 -58.011 1.00 91.12 192 GLY A O 1
ATOM 1561 N N . ARG A 1 193 ? 36.110 -4.883 -56.974 1.00 92.38 193 ARG A N 1
ATOM 1562 C CA . ARG A 1 193 ? 36.595 -5.923 -57.901 1.00 92.38 193 ARG A CA 1
ATOM 1563 C C . ARG A 1 193 ? 36.123 -5.691 -59.339 1.00 92.38 193 ARG A C 1
ATOM 1565 O O . ARG A 1 193 ? 36.930 -5.828 -60.252 1.00 92.38 193 ARG A O 1
ATOM 1572 N N . ILE A 1 194 ? 34.856 -5.320 -59.546 1.00 91.81 194 ILE A N 1
ATOM 1573 C CA . ILE A 1 194 ? 34.313 -5.029 -60.886 1.00 91.81 194 ILE A CA 1
ATOM 1574 C C . ILE A 1 194 ? 35.004 -3.808 -61.507 1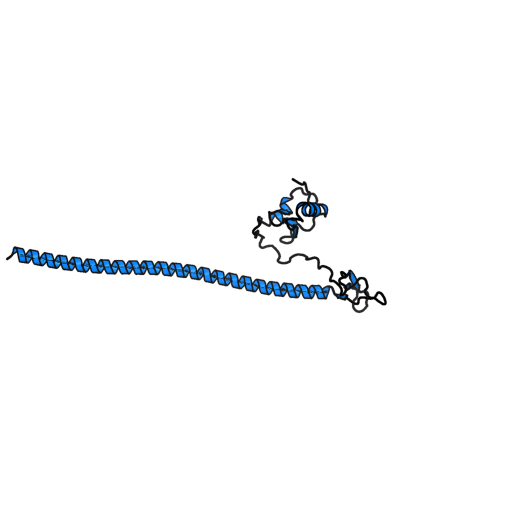.00 91.81 194 ILE A C 1
ATOM 1576 O O . ILE A 1 194 ? 35.439 -3.877 -62.655 1.00 91.81 194 ILE A O 1
ATOM 1580 N N . LEU A 1 195 ? 35.145 -2.713 -60.754 1.00 92.50 195 LEU A N 1
ATOM 1581 C CA . LEU A 1 195 ? 35.810 -1.493 -61.222 1.00 92.50 195 LEU A CA 1
ATOM 1582 C C . LEU A 1 195 ? 37.269 -1.755 -61.604 1.00 92.50 195 LEU A C 1
ATOM 1584 O O . LEU A 1 195 ? 37.718 -1.280 -62.646 1.00 92.50 195 LEU A O 1
ATOM 1588 N N . LEU A 1 196 ? 37.986 -2.559 -60.810 1.00 92.50 196 LEU A N 1
ATOM 1589 C CA . LEU A 1 196 ? 39.352 -2.961 -61.131 1.00 92.50 196 LEU A CA 1
ATOM 1590 C C . LEU A 1 196 ? 39.390 -3.739 -62.456 1.00 92.50 196 LEU A C 1
ATOM 1592 O O . LEU A 1 196 ? 40.180 -3.408 -63.334 1.00 92.50 196 LEU A O 1
ATOM 1596 N N . CYS A 1 197 ? 38.506 -4.726 -62.645 1.00 91.81 197 CYS A N 1
ATOM 1597 C CA . CYS A 1 197 ? 38.415 -5.477 -63.901 1.00 91.81 197 CYS A CA 1
ATOM 1598 C C . CYS A 1 197 ? 38.135 -4.569 -65.110 1.00 91.81 197 CYS A C 1
ATOM 1600 O O . CYS A 1 197 ? 38.808 -4.703 -66.129 1.00 91.81 197 CYS A O 1
ATOM 1602 N N . LEU A 1 198 ? 37.191 -3.627 -64.999 1.00 93.31 198 LEU A N 1
ATOM 1603 C CA . LEU A 1 198 ? 36.887 -2.669 -66.069 1.00 93.31 198 LEU A CA 1
ATOM 1604 C C . LEU A 1 198 ? 38.086 -1.767 -66.388 1.00 93.31 198 LEU A C 1
ATOM 1606 O O . LEU A 1 198 ? 38.398 -1.565 -67.557 1.00 93.31 198 LEU A O 1
ATOM 1610 N N . TYR A 1 199 ? 38.792 -1.276 -65.367 1.00 93.25 199 TYR A N 1
ATOM 1611 C CA . TYR A 1 199 ? 40.007 -0.480 -65.543 1.00 93.25 199 TYR A CA 1
ATOM 1612 C C . TYR A 1 199 ? 41.093 -1.244 -66.318 1.00 93.25 199 TYR A C 1
ATOM 1614 O O . TYR A 1 199 ? 41.673 -0.702 -67.263 1.00 93.25 199 TYR A O 1
ATOM 1622 N N . TRP A 1 200 ? 41.335 -2.512 -65.965 1.00 93.88 200 TRP A N 1
ATOM 1623 C CA . TRP A 1 200 ? 42.287 -3.369 -66.677 1.00 93.88 200 TRP A CA 1
ATOM 1624 C C . TRP A 1 200 ? 41.858 -3.612 -68.132 1.00 93.88 200 TRP A C 1
ATOM 1626 O O . TRP A 1 200 ? 42.689 -3.496 -69.029 1.00 93.88 200 TRP A O 1
ATOM 1636 N N . ILE A 1 201 ? 40.569 -3.873 -68.388 1.00 92.88 201 ILE A N 1
ATOM 1637 C CA . ILE A 1 201 ? 40.034 -4.050 -69.751 1.00 92.88 201 ILE A CA 1
ATOM 1638 C C . ILE A 1 201 ? 40.220 -2.773 -70.583 1.00 92.88 201 ILE A C 1
ATOM 1640 O O . ILE A 1 201 ? 40.770 -2.839 -71.680 1.00 92.88 201 ILE A O 1
ATOM 1644 N N . CYS A 1 202 ? 39.816 -1.609 -70.065 1.00 90.56 202 CYS A N 1
ATOM 1645 C CA . CYS A 1 202 ? 39.985 -0.329 -70.756 1.00 90.56 202 CYS A CA 1
ATOM 1646 C C . CYS A 1 202 ? 41.459 -0.030 -71.052 1.00 90.56 202 CYS A C 1
ATOM 1648 O O . CYS A 1 202 ? 41.786 0.384 -72.161 1.00 90.56 202 CYS A O 1
ATOM 1650 N N . SER A 1 203 ? 42.352 -0.279 -70.090 1.00 88.06 203 SER A N 1
ATOM 1651 C CA . SER A 1 203 ? 43.794 -0.072 -70.272 1.00 88.06 203 SER A CA 1
ATOM 1652 C C . SER A 1 203 ? 44.353 -0.947 -71.396 1.00 88.06 203 SER A C 1
ATOM 1654 O O . SER A 1 203 ? 45.103 -0.458 -72.236 1.00 88.06 203 SER A O 1
ATOM 1656 N N . ILE A 1 204 ? 43.939 -2.216 -71.462 1.00 91.12 204 ILE A N 1
ATOM 1657 C CA . ILE A 1 204 ? 44.309 -3.135 -72.546 1.00 91.12 204 ILE A CA 1
ATOM 1658 C C . ILE A 1 204 ? 43.810 -2.599 -73.897 1.00 91.12 204 ILE A C 1
ATOM 1660 O O . ILE A 1 204 ? 44.600 -2.483 -74.829 1.00 91.12 204 ILE A O 1
ATOM 1664 N N . VAL A 1 205 ? 42.532 -2.219 -74.004 1.00 90.50 205 VAL A N 1
ATOM 1665 C CA . VAL A 1 205 ? 41.946 -1.691 -75.252 1.00 90.50 205 VAL A CA 1
ATOM 1666 C C . VAL A 1 205 ? 42.679 -0.438 -75.741 1.00 90.50 205 VAL A C 1
ATOM 1668 O O . VAL A 1 205 ? 42.971 -0.338 -76.929 1.00 90.50 205 VAL A O 1
ATOM 1671 N N . ILE A 1 206 ? 43.018 0.493 -74.842 1.00 89.25 206 ILE A N 1
ATOM 1672 C CA . ILE A 1 206 ? 43.754 1.721 -75.186 1.00 89.25 206 ILE A CA 1
ATOM 1673 C C . ILE A 1 206 ? 45.148 1.390 -75.725 1.00 89.25 206 ILE A C 1
ATOM 1675 O O . ILE A 1 206 ? 45.550 1.938 -76.749 1.00 89.25 206 ILE A O 1
ATOM 1679 N N . VAL A 1 207 ? 45.880 0.488 -75.064 1.00 87.94 207 VAL A N 1
ATOM 1680 C CA . VAL A 1 207 ? 47.220 0.083 -75.508 1.00 87.94 207 VAL A CA 1
ATOM 1681 C C . VAL A 1 207 ? 47.146 -0.583 -76.881 1.00 87.94 207 VAL A C 1
ATOM 1683 O O . VAL A 1 207 ? 47.850 -0.163 -77.789 1.00 87.94 207 VAL A O 1
ATOM 1686 N N . PHE A 1 208 ? 46.268 -1.565 -77.085 1.00 83.19 208 PHE A N 1
ATOM 1687 C CA . PHE A 1 208 ? 46.174 -2.247 -78.381 1.00 83.19 208 PHE A CA 1
ATOM 1688 C C . PHE A 1 208 ? 45.618 -1.354 -79.503 1.00 83.19 208 PHE A C 1
ATOM 1690 O O . PHE A 1 208 ? 46.038 -1.505 -80.645 1.00 83.19 208 PHE A O 1
ATOM 1697 N N . GLY A 1 209 ? 44.731 -0.403 -79.198 1.00 78.44 209 GLY A N 1
ATOM 1698 C CA . GLY A 1 209 ? 44.182 0.540 -80.178 1.00 78.44 209 GLY A CA 1
ATOM 1699 C C . GLY A 1 209 ? 45.129 1.673 -80.592 1.00 78.44 209 GLY A C 1
ATOM 1700 O O . GLY A 1 209 ? 44.895 2.298 -81.616 1.00 78.44 209 GLY A O 1
ATOM 1701 N N . LEU A 1 210 ? 46.187 1.953 -79.821 1.00 72.50 210 LEU A N 1
ATOM 1702 C CA . LEU A 1 210 ? 47.220 2.942 -80.175 1.00 72.50 210 LEU A CA 1
ATOM 1703 C C . LEU A 1 210 ? 48.349 2.363 -81.046 1.00 72.50 210 LEU A C 1
ATOM 1705 O O . LEU A 1 210 ? 49.122 3.127 -81.619 1.00 72.50 210 LEU A O 1
ATOM 1709 N N . PHE A 1 211 ? 48.464 1.035 -81.124 1.00 65.75 211 PHE A N 1
ATOM 1710 C CA . PHE A 1 211 ? 49.534 0.326 -81.838 1.00 65.75 211 PHE A CA 1
ATOM 1711 C C . PHE A 1 211 ? 49.065 -0.403 -83.114 1.00 65.75 211 PHE A C 1
ATOM 1713 O O . PHE A 1 211 ? 49.872 -1.103 -83.728 1.00 65.75 211 PHE A O 1
ATOM 1720 N N . GLY A 1 212 ? 47.800 -0.250 -83.520 1.00 56.75 212 GLY A N 1
ATOM 1721 C CA . GLY A 1 212 ? 47.235 -0.782 -84.769 1.00 56.75 212 GLY A CA 1
ATOM 1722 C C . GLY A 1 212 ? 46.660 0.325 -85.635 1.00 56.75 212 GLY A C 1
ATOM 1723 O O . GLY A 1 212 ? 46.779 0.201 -86.873 1.00 56.75 212 GLY A O 1
#

Radius of gyration: 38.51 Å; chains: 1; bounding box: 88×52×122 Å

Organism: Juglans regia (NCBI:txid51240)